Protein AF-A0A497B3F7-F1 (afdb_monomer)

Nearest PDB structures (foldseek):
  4zvy-assembly1_A-2  TM=3.541E-01  e=4.032E+00  Homo sapiens

Solvent-accessible surface area (backbone atoms only — not comparable to full-atom values): 11264 Å² total; per-residue (Å²): 133,85,83,75,72,64,45,29,40,78,39,72,23,64,94,65,53,73,69,60,44,34,67,53,33,23,76,44,38,21,34,36,30,44,37,27,52,41,49,47,97,72,38,91,65,48,48,76,45,64,63,44,65,62,79,72,38,71,48,52,56,23,44,77,66,74,73,46,82,74,55,78,65,51,73,81,21,59,62,51,57,52,42,50,45,30,49,69,21,59,24,47,73,46,43,40,56,28,73,68,53,40,41,64,71,46,42,48,42,17,55,75,71,54,62,34,46,28,37,42,33,37,41,40,49,77,50,44,64,69,50,44,52,49,36,42,76,28,58,28,34,38,39,42,33,19,24,47,37,57,51,47,91,47,68,71,52,40,54,36,33,48,73,56,55,58,96,54,60,35,38,63,32,71,72,45,48,54,50,53,50,50,51,32,53,52,13,31,76,61,33,73,91,82,68,94,73,82,86,71,82,77,72,78,82,132

Sequence (206 aa):
MRSGLLGGAINPVGRVDPDEFVAEASRGRLLVAPGFCQKPFGCPAGRFNHDCIALGSSLLYAEASGQGETLPPCRNCYIYEIGSLAIQAGASVYIMTSALDIGRHILLPSLEDRRFTHILACVCPYSAHPFTLALEICGLRGYVVTFARGACADYAAWARADEGIKPEQTSLAPEGDEWIRKLLEECQAHHDCGGKRIWRRKSPAA

pLDDT: mean 84.04, std 18.22, range [30.62, 98.06]

Radius of gyration: 16.44 Å; Cα contacts (8 Å, |Δi|>4): 345; chains: 1; bounding box: 38×38×53 Å

Foldseek 3Di:
DDPPLPAQDKDWQPDDDLVNQLLVCLVDQEEEEEELLLQDPVQVVDRQDFDHPCLPDCVLVCVVVVNDDDDPSLPPRPLNVLSSLCLLLLHAYTHDQAPVVCCVPPQVCLQPVVSHQEYDYEEASVCQVVVSVSCVVSNHTYIYTYWNPQHQPDDVQVVCSNVVNGPHRTDHDPVSSVVSSVSSVSSSVSNDPPDRDDDDDDDPDD

Secondary structure (DSSP, 8-state):
------TT-EEEESS--HHHHHHHHTTS-EEEE-BGGGS-TT-TT-SSSS--HHHHSTHHHHHHTT--PPPGGGTT-HHHHHHHHHHHTT-EE--B--HHHHIIIIIHHHHHT---SEEEEEE-GGGHHHHHHHHHHTT-EEEEEEPSBS---SHHHHHHHHTT---SPPB--HHHHHHHHHHHHHHHHT--SS-------PPPP-

Mean predicted aligned error: 7.42 Å

Structure (mmCIF, N/CA/C/O backbone):
data_AF-A0A497B3F7-F1
#
_entry.id   AF-A0A497B3F7-F1
#
loop_
_atom_site.group_PDB
_atom_site.id
_atom_site.type_symbol
_atom_site.label_atom_id
_atom_site.label_alt_id
_atom_site.label_comp_id
_atom_site.label_asym_id
_atom_site.label_entity_id
_atom_site.label_seq_id
_atom_site.pdbx_PDB_ins_code
_atom_site.Cartn_x
_atom_site.Cartn_y
_atom_site.Cartn_z
_atom_site.occupancy
_atom_site.B_iso_or_equiv
_atom_site.auth_seq_id
_atom_site.auth_comp_id
_atom_site.auth_asym_id
_atom_site.auth_atom_id
_atom_site.pdbx_PDB_model_num
ATOM 1 N N . MET A 1 1 ? -7.398 -2.568 -29.433 1.00 35.12 1 MET A N 1
ATOM 2 C CA . MET A 1 1 ? -8.044 -2.319 -28.125 1.00 35.12 1 MET A CA 1
ATOM 3 C C . MET A 1 1 ? -7.084 -1.499 -27.281 1.00 35.12 1 MET A C 1
ATOM 5 O O . MET A 1 1 ? -5.979 -1.962 -27.041 1.00 35.12 1 MET A O 1
ATOM 9 N N . ARG A 1 2 ? -7.436 -0.261 -26.915 1.00 30.64 2 ARG A N 1
ATOM 10 C CA . ARG A 1 2 ? -6.628 0.558 -26.000 1.00 30.64 2 ARG A CA 1
ATOM 11 C C . ARG A 1 2 ? -6.991 0.142 -24.572 1.00 30.64 2 ARG A C 1
ATOM 13 O O . ARG A 1 2 ? -8.038 0.556 -24.089 1.00 30.64 2 ARG A O 1
ATOM 20 N N . SER A 1 3 ? -6.179 -0.689 -23.917 1.00 37.22 3 SER A N 1
ATOM 21 C CA . SER A 1 3 ? -6.293 -0.877 -22.467 1.00 37.22 3 SER A CA 1
ATOM 22 C C . SER A 1 3 ? -5.739 0.378 -21.794 1.00 37.22 3 SER A C 1
ATOM 24 O O . SER A 1 3 ? -4.547 0.478 -21.507 1.00 37.22 3 SER A O 1
ATOM 26 N N . GLY A 1 4 ? -6.591 1.388 -21.623 1.00 38.81 4 GLY A N 1
ATOM 27 C CA . GLY A 1 4 ? -6.294 2.500 -20.732 1.00 38.81 4 GLY A CA 1
ATOM 28 C C . GLY A 1 4 ? -6.272 1.958 -19.310 1.00 38.81 4 GLY A C 1
ATOM 29 O O . GLY A 1 4 ? -7.318 1.865 -18.680 1.00 38.81 4 GLY A O 1
ATOM 30 N N . LEU A 1 5 ? -5.105 1.522 -18.833 1.00 50.16 5 LEU A N 1
ATOM 31 C CA . LEU A 1 5 ? -4.906 1.233 -17.416 1.00 50.16 5 LEU A CA 1
ATOM 32 C C . LEU A 1 5 ? -5.170 2.543 -16.667 1.00 50.16 5 LEU A C 1
ATOM 34 O O . LEU A 1 5 ? -4.453 3.524 -16.860 1.00 50.16 5 LEU A O 1
ATOM 38 N N . LEU A 1 6 ? -6.248 2.548 -15.882 1.00 56.34 6 LEU A N 1
ATOM 39 C CA . LEU A 1 6 ? -6.758 3.654 -15.071 1.00 56.34 6 LEU A CA 1
ATOM 40 C C . LEU A 1 6 ? -5.782 3.978 -13.928 1.00 56.34 6 LEU A C 1
ATOM 42 O O . LEU A 1 6 ? -6.075 3.736 -12.760 1.00 56.34 6 LEU A O 1
ATOM 46 N N . GLY A 1 7 ? -4.581 4.455 -14.255 1.00 66.19 7 GLY A N 1
ATOM 47 C CA . GLY A 1 7 ? -3.626 4.907 -13.250 1.00 66.19 7 GLY A CA 1
ATOM 48 C C . GLY A 1 7 ? -4.249 5.998 -12.379 1.00 66.19 7 GLY A C 1
ATOM 49 O O . GLY A 1 7 ? -4.883 6.911 -12.902 1.00 66.19 7 GLY A O 1
ATOM 50 N N . GLY A 1 8 ? -4.084 5.890 -11.061 1.00 78.88 8 GLY A N 1
ATOM 51 C CA . GLY A 1 8 ? -4.682 6.819 -10.098 1.00 78.88 8 GLY A CA 1
ATOM 52 C C . GLY A 1 8 ? -6.103 6.462 -9.652 1.00 78.88 8 GLY A C 1
ATOM 53 O O . GLY A 1 8 ? -6.676 7.198 -8.859 1.00 78.88 8 GLY A O 1
ATOM 54 N N . ALA A 1 9 ? -6.682 5.349 -10.114 1.00 89.75 9 ALA A N 1
ATOM 55 C CA . ALA A 1 9 ? -8.007 4.918 -9.668 1.00 89.75 9 ALA A CA 1
ATOM 56 C C . ALA A 1 9 ? -8.015 4.467 -8.199 1.00 89.75 9 ALA A C 1
ATOM 58 O O . ALA A 1 9 ? -7.093 3.771 -7.758 1.00 89.75 9 ALA A O 1
ATOM 59 N N . ILE A 1 10 ? -9.100 4.802 -7.499 1.00 93.75 10 ILE A N 1
ATOM 60 C CA . ILE A 1 10 ? -9.466 4.306 -6.168 1.00 93.75 10 ILE A CA 1
ATOM 61 C C . ILE A 1 10 ? -10.467 3.165 -6.369 1.00 93.75 10 ILE A C 1
ATOM 63 O O . ILE A 1 10 ? -11.526 3.368 -6.959 1.00 93.75 10 ILE A O 1
ATOM 67 N N . ASN A 1 11 ? -10.128 1.964 -5.905 1.00 93.81 11 ASN A N 1
ATOM 68 C CA . ASN A 1 11 ? -10.922 0.757 -6.120 1.00 93.81 11 ASN A CA 1
ATOM 69 C C . ASN A 1 11 ? -11.380 0.207 -4.764 1.00 93.81 11 ASN A C 1
ATOM 71 O O . ASN A 1 11 ? -10.517 -0.127 -3.946 1.00 93.81 11 ASN A O 1
ATOM 75 N N . PRO A 1 12 ? -12.691 0.114 -4.494 1.00 94.75 12 PRO A N 1
ATOM 76 C CA . PRO A 1 12 ? -13.178 -0.535 -3.285 1.00 94.75 12 PRO A CA 1
ATOM 77 C C . PRO A 1 12 ? -12.913 -2.046 -3.339 1.00 94.75 12 PRO A C 1
ATOM 79 O O . PRO A 1 12 ? -12.971 -2.666 -4.401 1.00 94.75 12 PRO A O 1
ATOM 82 N N . VAL A 1 13 ? -12.633 -2.628 -2.177 1.00 93.62 13 VAL A N 1
ATOM 83 C CA . VAL A 1 13 ? -12.483 -4.067 -1.945 1.00 93.62 13 VAL A CA 1
ATOM 84 C C . VAL A 1 13 ? -13.678 -4.516 -1.116 1.00 93.62 13 VAL A C 1
ATOM 86 O O . VAL A 1 13 ? -13.817 -4.120 0.048 1.00 93.62 13 VAL A O 1
ATOM 89 N N . GLY A 1 14 ? -14.549 -5.329 -1.713 1.00 88.94 14 GLY A N 1
ATOM 90 C CA . GLY A 1 14 ? -15.858 -5.630 -1.147 1.00 88.94 14 GLY A CA 1
ATOM 91 C C . GLY A 1 14 ? -16.812 -4.426 -1.142 1.00 88.94 14 GLY A C 1
ATOM 92 O O . GLY A 1 14 ? -16.556 -3.375 -1.730 1.00 88.94 14 GLY A O 1
ATOM 93 N N . ARG A 1 15 ? -17.961 -4.587 -0.476 1.00 84.44 15 ARG A N 1
ATOM 94 C CA . ARG A 1 15 ? -18.901 -3.480 -0.240 1.00 84.44 15 ARG A CA 1
ATOM 95 C C . ARG A 1 15 ? -18.396 -2.666 0.940 1.00 84.44 15 ARG A C 1
ATOM 97 O O . ARG A 1 15 ? -18.403 -3.172 2.058 1.00 84.44 15 ARG A O 1
ATOM 104 N N . VAL A 1 16 ? -17.939 -1.453 0.663 1.00 88.12 16 VAL A N 1
ATOM 105 C CA . VAL A 1 16 ? -17.376 -0.555 1.664 1.00 88.12 16 VAL A CA 1
ATOM 106 C C . VAL A 1 16 ? -17.797 0.879 1.357 1.00 88.12 16 VAL A C 1
ATOM 108 O O . VAL A 1 16 ? -17.618 1.357 0.237 1.00 88.12 16 VAL A O 1
ATOM 111 N N . ASP A 1 17 ? -18.397 1.527 2.349 1.00 93.75 17 ASP A N 1
ATOM 112 C CA . ASP A 1 17 ? -18.644 2.966 2.375 1.00 93.75 17 ASP A CA 1
ATOM 113 C C . ASP A 1 17 ? -17.502 3.666 3.143 1.00 93.75 17 ASP A C 1
ATOM 115 O O . ASP A 1 17 ? -16.935 3.054 4.053 1.00 93.75 17 ASP A O 1
ATOM 119 N N . PRO A 1 18 ? -17.090 4.898 2.790 1.00 92.94 18 PRO A N 1
ATOM 120 C CA . PRO A 1 18 ? -16.013 5.595 3.494 1.00 92.94 18 PRO A CA 1
ATOM 121 C C . PRO A 1 18 ? -16.265 5.788 4.994 1.00 92.94 18 PRO A C 1
ATOM 123 O O . PRO A 1 18 ? -15.352 5.550 5.785 1.00 92.94 18 PRO A O 1
ATOM 126 N N . ASP A 1 19 ? -17.485 6.141 5.399 1.00 91.56 19 ASP A N 1
ATOM 127 C CA . ASP A 1 19 ? -17.801 6.409 6.804 1.00 91.56 19 ASP A CA 1
ATOM 128 C C . ASP A 1 19 ? -17.849 5.095 7.601 1.00 91.56 19 ASP A C 1
ATOM 130 O O . ASP A 1 19 ? -17.317 5.004 8.712 1.00 91.56 19 ASP A O 1
ATOM 134 N N . GLU A 1 20 ? -18.426 4.041 7.007 1.00 92.12 20 GLU A N 1
ATOM 135 C CA . GLU A 1 20 ? -18.401 2.684 7.573 1.00 92.12 20 GLU A CA 1
ATOM 136 C C . GLU A 1 20 ? -16.958 2.184 7.721 1.00 92.12 20 GLU A C 1
ATOM 138 O O . GLU A 1 20 ? -16.579 1.674 8.777 1.00 92.12 20 GLU A O 1
ATOM 143 N N . PHE A 1 21 ? -16.130 2.391 6.693 1.00 94.06 21 PHE A N 1
ATOM 144 C CA . PHE A 1 21 ? -14.720 2.025 6.719 1.00 94.06 21 PHE A CA 1
ATOM 145 C C . PHE A 1 21 ? -13.991 2.688 7.883 1.00 94.06 21 PHE A C 1
ATOM 147 O O . PHE A 1 21 ? -13.325 1.986 8.639 1.00 94.06 21 PHE A O 1
ATOM 154 N N . VAL A 1 22 ? -14.115 4.008 8.047 1.00 93.31 22 VAL A N 1
ATOM 155 C CA . VAL A 1 22 ? -13.466 4.739 9.145 1.00 93.31 22 VAL A CA 1
ATOM 156 C C . VAL A 1 22 ? -13.938 4.196 10.493 1.00 93.31 22 VAL A C 1
ATOM 158 O O . VAL A 1 22 ? -13.117 3.836 11.338 1.00 93.31 22 VAL A O 1
ATOM 161 N N . ALA A 1 23 ? -15.252 4.053 10.682 1.00 90.38 23 ALA A N 1
ATOM 162 C CA . ALA A 1 23 ? -15.826 3.584 11.939 1.00 90.38 23 ALA A CA 1
ATOM 163 C C . ALA A 1 23 ? -15.351 2.173 12.335 1.00 90.38 23 ALA A C 1
ATOM 165 O O . ALA A 1 23 ? -15.163 1.895 13.525 1.00 90.38 23 ALA A O 1
ATOM 166 N N . GLU A 1 24 ? -15.170 1.271 11.367 1.00 91.12 24 GLU A N 1
ATOM 167 C CA . GLU A 1 24 ? -14.689 -0.090 11.610 1.00 91.12 24 GLU A CA 1
ATOM 168 C C . GLU A 1 24 ? -13.160 -0.165 11.723 1.00 91.12 24 GLU A C 1
ATOM 170 O O . GLU A 1 24 ? -12.643 -0.820 12.633 1.00 91.12 24 GLU A O 1
ATOM 175 N N . ALA A 1 25 ? -12.426 0.523 10.847 1.00 90.00 25 ALA A N 1
ATOM 176 C CA . ALA A 1 25 ? -10.967 0.502 10.799 1.00 90.00 25 ALA A CA 1
ATOM 177 C C . ALA A 1 25 ? -10.328 1.151 12.039 1.00 90.00 25 ALA A C 1
ATOM 179 O O . ALA A 1 25 ? -9.322 0.638 12.541 1.00 90.00 25 ALA A O 1
ATOM 180 N N . SER A 1 26 ? -10.943 2.200 12.599 1.00 88.19 26 SER A N 1
ATOM 181 C CA . SER A 1 26 ? -10.507 2.838 13.853 1.00 88.19 26 SER A CA 1
ATOM 182 C C . SER A 1 26 ? -10.583 1.924 15.075 1.00 88.19 26 SER A C 1
ATOM 184 O O . SER A 1 26 ? -9.901 2.171 16.068 1.00 88.19 26 SER A O 1
ATOM 186 N N . ARG A 1 27 ? -11.363 0.834 15.020 1.00 85.81 27 ARG A N 1
ATOM 187 C CA . ARG A 1 27 ? -11.432 -0.175 16.098 1.00 85.81 27 ARG A CA 1
ATOM 188 C C . ARG A 1 27 ? -10.237 -1.138 16.081 1.00 85.81 27 ARG A C 1
ATOM 190 O O . ARG A 1 27 ? -10.137 -2.023 16.935 1.00 85.81 27 ARG A O 1
ATOM 197 N N . GLY A 1 28 ? -9.325 -0.968 15.124 1.00 81.06 28 GLY A N 1
ATOM 198 C CA . GLY A 1 28 ? -8.093 -1.730 14.971 1.00 81.06 28 GLY A CA 1
ATOM 199 C C . GLY A 1 28 ? -8.147 -2.752 13.834 1.00 81.06 28 GLY A C 1
ATOM 200 O O . GLY A 1 28 ? -9.182 -3.004 13.227 1.00 81.06 28 GLY A O 1
ATOM 201 N N . ARG A 1 29 ? -6.991 -3.379 13.564 1.00 89.94 29 ARG A N 1
ATOM 202 C CA . ARG A 1 29 ? -6.759 -4.333 12.451 1.00 89.94 29 ARG A CA 1
ATOM 203 C C . ARG A 1 29 ? -6.795 -3.719 11.044 1.00 89.94 29 ARG A C 1
ATOM 205 O O . ARG A 1 29 ? -6.926 -4.455 10.063 1.00 89.94 29 ARG A O 1
ATOM 212 N N . LEU A 1 30 ? -6.623 -2.401 10.948 1.00 96.06 30 LEU A N 1
ATOM 213 C CA . LEU A 1 30 ? -6.291 -1.724 9.699 1.00 96.06 30 LEU A CA 1
ATOM 214 C C . LEU A 1 30 ? -4.841 -2.022 9.300 1.00 96.06 30 LEU A C 1
ATOM 216 O O . LEU A 1 30 ? -3.917 -1.884 10.108 1.00 96.06 30 LEU A O 1
ATOM 220 N N . LEU A 1 31 ? -4.653 -2.408 8.043 1.00 97.19 31 LEU A N 1
ATOM 221 C CA . LEU A 1 31 ? -3.363 -2.499 7.379 1.00 97.19 31 LEU A CA 1
ATOM 222 C C . LEU A 1 31 ? -3.221 -1.379 6.345 1.00 97.19 31 LEU A C 1
ATOM 224 O O . LEU A 1 31 ? -4.055 -1.239 5.456 1.00 97.19 31 LEU A O 1
ATOM 228 N N . VAL A 1 32 ? -2.119 -0.641 6.402 1.00 97.44 32 VAL A N 1
ATOM 229 C CA . VAL A 1 32 ? -1.708 0.285 5.346 1.00 97.44 32 VAL A CA 1
ATOM 230 C C . VAL A 1 32 ? -0.524 -0.317 4.605 1.00 97.44 32 VAL A C 1
ATOM 232 O O . VAL A 1 32 ? 0.533 -0.580 5.184 1.00 97.44 32 VAL A O 1
ATOM 235 N N . ALA A 1 33 ? -0.719 -0.572 3.318 1.00 96.62 33 ALA A N 1
ATOM 236 C CA . ALA A 1 33 ? 0.188 -1.343 2.490 1.00 96.62 33 ALA A CA 1
ATOM 237 C C . ALA A 1 33 ? 0.658 -0.534 1.269 1.00 96.62 33 ALA A C 1
ATOM 239 O O . ALA A 1 33 ? 0.103 -0.677 0.175 1.00 96.62 33 ALA A O 1
ATOM 240 N N . PRO A 1 34 ? 1.657 0.355 1.417 1.00 94.62 34 PRO A N 1
ATOM 241 C CA . PRO A 1 34 ? 2.260 1.027 0.275 1.00 94.62 34 PRO A CA 1
ATOM 242 C C . PRO A 1 34 ? 3.154 0.061 -0.521 1.00 94.62 34 PRO A C 1
ATOM 244 O O . PRO A 1 34 ? 3.803 -0.825 0.042 1.00 94.62 34 PRO A O 1
ATOM 247 N N . GLY A 1 35 ? 3.220 0.231 -1.840 1.00 91.06 35 GLY A N 1
ATOM 248 C CA . GLY A 1 35 ? 4.081 -0.589 -2.695 1.00 91.06 35 GLY A CA 1
ATOM 249 C C . GLY A 1 35 ? 5.545 -0.139 -2.655 1.00 91.06 35 GLY A C 1
ATOM 250 O O . GLY A 1 35 ? 5.840 1.056 -2.691 1.00 91.06 35 GLY A O 1
ATOM 251 N N . PHE A 1 36 ? 6.488 -1.085 -2.649 1.00 83.38 36 PHE A N 1
ATOM 252 C CA . PHE A 1 36 ? 7.930 -0.810 -2.555 1.00 83.38 36 PHE A CA 1
ATOM 253 C C . PHE A 1 36 ? 8.464 0.076 -3.688 1.00 83.38 36 PHE A C 1
ATOM 255 O O . PHE A 1 36 ? 9.439 0.801 -3.490 1.00 83.38 36 PHE A O 1
ATOM 262 N N . CYS A 1 37 ? 7.822 0.058 -4.863 1.00 86.62 37 CYS A N 1
ATOM 263 C CA . CYS A 1 37 ? 8.185 0.893 -6.010 1.00 86.62 37 CYS A CA 1
ATOM 264 C C . CYS A 1 37 ? 8.144 2.402 -5.695 1.00 86.62 37 CYS A C 1
ATOM 266 O O . CYS A 1 37 ? 8.731 3.196 -6.434 1.00 86.62 37 CYS A O 1
ATOM 268 N N . GLN A 1 38 ? 7.491 2.797 -4.594 1.00 82.06 38 GLN A N 1
ATOM 269 C CA . GLN A 1 38 ? 7.448 4.168 -4.083 1.00 82.06 38 GLN A CA 1
ATOM 270 C C . GLN A 1 38 ? 8.706 4.562 -3.288 1.00 82.06 38 GLN A C 1
ATOM 272 O O . GLN A 1 38 ? 8.907 5.750 -3.039 1.00 82.06 38 GLN A O 1
ATOM 277 N N . LYS A 1 39 ? 9.568 3.610 -2.891 1.00 89.12 39 LYS A N 1
ATOM 278 C CA . LYS A 1 39 ? 10.827 3.925 -2.200 1.00 89.12 39 LYS A CA 1
ATOM 279 C C . LYS A 1 39 ? 11.762 4.732 -3.113 1.00 89.12 39 LYS A C 1
ATOM 281 O O . LYS A 1 39 ? 11.953 4.339 -4.273 1.00 89.12 39 LYS A O 1
ATOM 286 N N . PRO A 1 40 ? 12.421 5.781 -2.583 1.00 88.56 40 PRO A N 1
ATOM 287 C CA . PRO A 1 40 ? 13.376 6.581 -3.342 1.00 88.56 40 PRO A CA 1
ATOM 288 C C . PRO A 1 40 ? 14.616 5.762 -3.724 1.00 88.56 40 PRO A C 1
ATOM 290 O O . PRO A 1 40 ? 14.999 4.827 -3.015 1.00 88.56 40 PRO A O 1
ATOM 293 N N . PHE A 1 41 ? 15.293 6.142 -4.815 1.00 87.25 41 PHE A N 1
ATOM 294 C CA . PHE A 1 41 ? 16.497 5.448 -5.299 1.00 87.25 41 PHE A CA 1
ATOM 295 C C . PHE A 1 41 ? 17.646 5.383 -4.282 1.00 87.25 41 PHE A C 1
ATOM 297 O O . PHE A 1 41 ? 18.389 4.408 -4.271 1.00 87.25 41 PHE A O 1
ATOM 304 N N . GLY A 1 42 ? 17.747 6.366 -3.386 1.00 86.44 42 GLY A N 1
ATOM 305 C CA . GLY A 1 42 ? 18.735 6.417 -2.304 1.00 86.44 42 GLY A CA 1
ATOM 306 C C . GLY A 1 42 ? 18.207 5.967 -0.939 1.00 86.44 42 GLY A C 1
ATOM 307 O O . GLY A 1 42 ? 18.687 6.465 0.077 1.00 86.44 42 GLY A O 1
ATOM 308 N N . CYS A 1 43 ? 17.178 5.110 -0.881 1.00 88.50 43 CYS A N 1
ATOM 309 C CA . CYS A 1 43 ? 16.644 4.639 0.398 1.00 88.50 43 CYS A CA 1
ATOM 310 C C . CYS A 1 43 ? 17.754 3.956 1.225 1.00 88.50 43 CYS A C 1
ATOM 312 O O . CYS A 1 43 ? 18.337 2.983 0.743 1.00 88.50 43 CYS A O 1
ATOM 314 N N . PRO A 1 44 ? 18.024 4.393 2.471 1.00 86.56 44 PRO A N 1
ATOM 315 C CA . PRO A 1 44 ? 19.110 3.839 3.284 1.00 86.56 44 PRO A CA 1
ATOM 316 C C . PRO A 1 44 ? 18.867 2.383 3.702 1.00 86.56 44 PRO A C 1
ATOM 318 O O . PRO A 1 44 ? 19.811 1.667 4.008 1.00 86.56 44 PRO A O 1
ATOM 321 N N . ALA A 1 45 ? 17.610 1.929 3.685 1.00 86.56 45 ALA A N 1
ATOM 322 C CA . ALA A 1 45 ? 17.258 0.527 3.894 1.00 86.56 45 ALA A CA 1
ATOM 323 C C . ALA A 1 45 ? 17.399 -0.324 2.617 1.00 86.56 45 ALA A C 1
ATOM 325 O O . ALA A 1 45 ? 17.219 -1.533 2.673 1.00 86.56 45 ALA A O 1
ATOM 326 N N . GLY A 1 46 ? 17.668 0.278 1.455 1.00 87.12 46 GLY A N 1
ATOM 327 C CA . GLY A 1 46 ? 17.499 -0.360 0.148 1.00 87.12 46 GLY A CA 1
ATOM 328 C C . GLY A 1 46 ? 16.038 -0.376 -0.332 1.00 87.12 46 GLY A C 1
ATOM 329 O O . GLY A 1 46 ? 15.097 -0.117 0.426 1.00 87.12 46 GLY A O 1
ATOM 330 N N . ARG A 1 47 ? 15.833 -0.644 -1.632 1.00 82.62 47 ARG A N 1
ATOM 331 C CA . ARG A 1 47 ? 14.502 -0.569 -2.273 1.00 82.62 47 ARG A CA 1
ATOM 332 C C . ARG A 1 47 ? 13.706 -1.870 -2.220 1.00 82.62 47 ARG A C 1
ATOM 334 O O . ARG A 1 47 ? 12.512 -1.826 -1.951 1.00 82.62 47 ARG A O 1
ATOM 341 N N . PHE A 1 48 ? 14.333 -3.014 -2.474 1.00 87.94 48 PHE A N 1
ATOM 342 C CA . PHE A 1 48 ? 13.612 -4.283 -2.574 1.00 87.94 48 PHE A CA 1
ATOM 343 C C . PHE A 1 48 ? 13.601 -5.041 -1.241 1.00 87.94 48 PHE A C 1
ATOM 345 O O . PHE A 1 48 ? 14.267 -6.055 -1.072 1.00 87.94 48 PHE A O 1
ATOM 352 N N . ASN A 1 49 ? 12.900 -4.478 -0.257 1.00 87.19 49 ASN A N 1
ATOM 353 C CA . ASN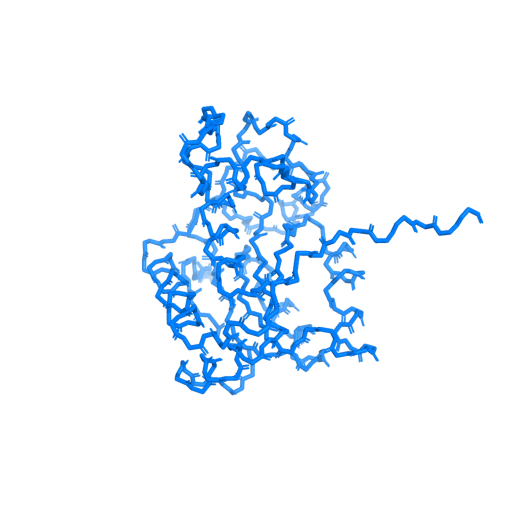 A 1 49 ? 12.640 -5.097 1.044 1.00 87.19 49 ASN A CA 1
ATOM 354 C C . ASN A 1 49 ? 11.504 -4.365 1.774 1.00 87.19 49 ASN A C 1
ATOM 356 O O . ASN A 1 49 ? 11.119 -3.249 1.407 1.00 87.19 49 ASN A O 1
ATOM 360 N N . HIS A 1 50 ? 11.019 -4.985 2.847 1.00 87.25 50 HIS A N 1
ATOM 361 C CA . HIS A 1 50 ? 9.972 -4.446 3.716 1.00 87.25 50 HIS A CA 1
ATOM 362 C C . HIS A 1 50 ? 10.483 -3.440 4.752 1.00 87.25 50 HIS A C 1
ATOM 364 O O . HIS A 1 50 ? 9.687 -2.879 5.503 1.00 87.25 50 HIS A O 1
ATOM 370 N N . ASP A 1 51 ? 11.796 -3.226 4.828 1.00 87.06 51 ASP A N 1
ATOM 371 C CA . ASP A 1 51 ? 12.403 -2.470 5.913 1.00 87.06 51 ASP A CA 1
ATOM 372 C C . ASP A 1 51 ? 12.295 -0.967 5.661 1.00 87.06 51 ASP A C 1
ATOM 374 O O . ASP A 1 51 ? 12.474 -0.465 4.548 1.00 87.06 51 ASP A O 1
ATOM 378 N N . CYS A 1 52 ? 12.028 -0.217 6.723 1.00 87.62 52 CYS A N 1
ATOM 379 C CA . CYS A 1 52 ? 12.107 1.233 6.710 1.00 87.62 52 CYS A CA 1
ATOM 380 C C . CYS A 1 52 ? 12.761 1.699 8.003 1.00 87.62 52 CYS A C 1
ATOM 382 O O . CYS A 1 52 ? 12.179 1.578 9.076 1.00 87.62 52 CYS A O 1
ATOM 384 N N . ILE A 1 53 ? 13.971 2.249 7.900 1.00 83.31 53 ILE A N 1
ATOM 385 C CA . ILE A 1 53 ? 14.724 2.730 9.067 1.00 83.31 53 ILE A CA 1
ATOM 386 C C . ILE A 1 53 ? 13.973 3.870 9.769 1.00 83.31 53 ILE A C 1
ATOM 388 O O . ILE A 1 53 ? 13.951 3.918 10.997 1.00 83.31 53 ILE A O 1
ATOM 392 N N . ALA A 1 54 ? 13.312 4.748 9.009 1.00 80.19 54 ALA A N 1
ATOM 393 C CA . ALA A 1 54 ? 12.552 5.863 9.570 1.00 80.19 54 ALA A CA 1
ATOM 394 C C . ALA A 1 54 ? 11.309 5.390 10.349 1.00 80.19 54 ALA A C 1
ATOM 396 O O . ALA A 1 54 ? 11.036 5.906 11.426 1.00 80.19 54 ALA A O 1
ATOM 397 N N . LEU A 1 55 ? 10.614 4.351 9.862 1.00 79.00 55 LEU A N 1
ATOM 398 C CA . LEU A 1 55 ? 9.441 3.790 10.547 1.00 79.00 55 LEU A CA 1
ATOM 399 C C . LEU A 1 55 ? 9.795 2.754 11.634 1.00 79.00 55 LEU A C 1
ATOM 401 O O . LEU A 1 55 ? 9.007 2.494 12.538 1.00 79.00 55 LEU A O 1
ATOM 405 N N . GLY A 1 56 ? 10.962 2.115 11.539 1.00 66.69 56 GLY A N 1
ATOM 406 C CA . GLY A 1 56 ? 11.371 1.015 12.419 1.00 66.69 56 GLY A CA 1
ATOM 407 C C . GLY A 1 56 ? 12.171 1.434 13.654 1.00 66.69 56 GLY A C 1
ATOM 408 O O . GLY A 1 56 ? 12.421 0.604 14.528 1.00 66.69 56 GLY A O 1
ATOM 409 N N . SER A 1 57 ? 12.605 2.690 13.738 1.00 55.34 57 SER A N 1
ATOM 410 C CA . SER A 1 57 ? 13.513 3.161 14.787 1.00 55.34 57 SER A CA 1
ATOM 411 C C . SER A 1 57 ? 12.825 4.063 15.813 1.00 55.34 57 SER A C 1
ATOM 413 O O . SER A 1 57 ? 11.720 4.568 15.621 1.00 55.34 57 SER A O 1
ATOM 415 N N . SER A 1 58 ? 13.537 4.318 16.910 1.00 49.34 58 SER A N 1
ATOM 416 C CA . SER A 1 58 ? 13.268 5.410 17.848 1.00 49.34 58 SER A CA 1
ATOM 417 C C . SER A 1 58 ? 13.204 6.795 17.185 1.00 49.34 58 SER A C 1
ATOM 419 O O . SER A 1 58 ? 12.821 7.735 17.868 1.00 49.34 58 SER A O 1
ATOM 421 N N . LEU A 1 59 ? 13.528 6.943 15.889 1.00 51.06 59 LEU A N 1
ATOM 422 C CA . LEU A 1 59 ? 13.414 8.201 15.142 1.00 51.06 59 LEU A CA 1
ATOM 423 C C . LEU A 1 59 ? 11.966 8.646 14.938 1.00 51.06 59 LEU A C 1
ATOM 425 O O . LEU A 1 59 ? 11.714 9.835 15.025 1.00 51.06 59 LEU A O 1
ATOM 429 N N . LEU A 1 60 ? 11.003 7.733 14.776 1.00 53.91 60 LEU A N 1
ATOM 430 C CA . LEU A 1 60 ? 9.577 8.100 14.751 1.00 53.91 60 LEU A CA 1
ATOM 431 C C . LEU A 1 60 ? 9.143 8.755 16.073 1.00 53.91 60 LEU A C 1
ATOM 433 O O . LEU A 1 60 ? 8.362 9.700 16.087 1.00 53.91 60 LEU A O 1
ATOM 437 N N . TYR A 1 61 ? 9.689 8.266 17.191 1.00 48.81 61 TYR A N 1
ATOM 438 C CA . TYR A 1 61 ? 9.475 8.853 18.513 1.00 48.81 61 TYR A CA 1
ATOM 439 C C . TYR A 1 61 ? 10.285 10.133 18.719 1.00 48.81 61 TYR A C 1
ATOM 441 O O . TYR A 1 61 ? 9.763 11.062 19.321 1.00 48.81 61 TYR A O 1
ATOM 449 N N . ALA A 1 62 ? 11.525 10.188 18.222 1.00 49.66 62 ALA A N 1
ATOM 450 C CA . ALA A 1 62 ? 12.392 11.355 18.324 1.00 49.66 62 ALA A CA 1
ATOM 451 C C . ALA A 1 62 ? 11.879 12.520 17.466 1.00 49.66 62 ALA A C 1
ATOM 453 O O . ALA A 1 62 ? 11.923 13.655 17.909 1.00 49.66 62 ALA A O 1
ATOM 454 N N . GLU A 1 63 ? 11.342 12.273 16.273 1.00 52.62 63 GLU A N 1
ATOM 455 C CA . GLU A 1 63 ? 10.696 13.304 15.454 1.00 52.62 63 GLU A CA 1
ATOM 456 C C . GLU A 1 63 ? 9.373 13.755 16.075 1.00 52.62 63 GLU A C 1
ATOM 458 O O . GLU A 1 63 ? 9.146 14.955 16.212 1.00 52.62 63 GLU A O 1
ATOM 463 N N . ALA A 1 64 ? 8.548 12.820 16.561 1.00 54.06 64 ALA A N 1
ATOM 464 C CA . ALA A 1 64 ? 7.333 13.163 17.302 1.00 54.06 64 ALA A CA 1
ATOM 465 C C . ALA A 1 64 ? 7.615 13.935 18.610 1.00 54.06 64 ALA A C 1
ATOM 467 O O . ALA A 1 64 ? 6.734 14.639 19.099 1.00 54.06 64 ALA A O 1
ATOM 468 N N . SER A 1 65 ? 8.825 13.825 19.176 1.00 49.50 65 SER A N 1
ATOM 469 C CA . SER A 1 65 ? 9.281 14.585 20.348 1.00 49.50 65 SER A CA 1
ATOM 470 C C . SER A 1 65 ? 10.182 15.786 20.016 1.00 49.50 65 SER A C 1
ATOM 472 O O . SER A 1 65 ? 10.668 16.440 20.940 1.00 49.50 65 SER A O 1
ATOM 474 N N . GLY A 1 66 ? 10.412 16.096 18.732 1.00 54.25 66 GLY A N 1
ATOM 475 C CA . GLY A 1 66 ? 11.231 17.230 18.281 1.00 54.25 66 GLY A CA 1
ATOM 476 C C . GLY A 1 66 ? 12.751 17.084 18.479 1.00 54.25 66 GLY A C 1
ATOM 477 O O . GLY A 1 66 ? 13.466 18.081 18.472 1.00 54.25 66 GLY A O 1
ATOM 478 N N . GLN A 1 67 ? 13.256 15.866 18.683 1.00 46.12 67 GLN A N 1
ATOM 479 C CA . GLN A 1 67 ? 14.654 15.536 18.998 1.00 46.12 67 GLN A CA 1
ATOM 480 C C . GLN A 1 67 ? 15.402 14.735 17.910 1.00 46.12 67 GLN A C 1
ATOM 482 O O . GLN A 1 67 ? 16.522 14.286 18.153 1.00 46.12 67 GLN A O 1
ATOM 487 N N . GLY A 1 68 ? 14.827 14.533 16.721 1.00 57.75 68 GLY A N 1
ATOM 488 C CA . GLY A 1 68 ? 15.477 13.817 15.615 1.00 57.75 68 GLY A CA 1
ATOM 489 C C . GLY A 1 68 ? 15.343 14.548 14.282 1.00 57.75 68 GLY A C 1
ATOM 490 O O . GLY A 1 68 ? 14.312 15.157 14.018 1.00 57.75 68 GLY A O 1
ATOM 491 N N . GLU A 1 69 ? 16.373 14.47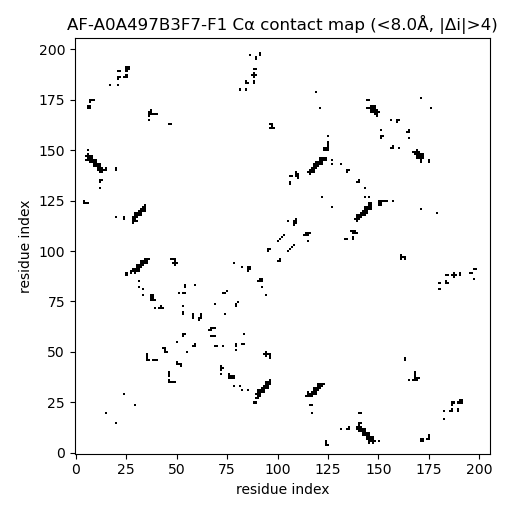6 13.434 1.00 63.81 69 GLU A N 1
ATOM 492 C CA . GLU A 1 69 ? 16.260 14.882 12.030 1.00 63.81 69 GLU A CA 1
ATOM 493 C C . GLU A 1 69 ? 15.960 13.675 11.138 1.00 63.81 69 GLU A C 1
ATOM 495 O O . GLU A 1 69 ? 16.698 12.684 11.132 1.00 63.81 69 GLU A O 1
ATOM 500 N N . THR A 1 70 ? 14.933 13.804 10.300 1.00 66.94 70 THR A N 1
ATOM 501 C CA . THR A 1 70 ? 14.675 12.861 9.213 1.00 66.94 70 THR A CA 1
ATOM 502 C C . THR A 1 70 ? 15.840 12.874 8.229 1.00 66.94 70 THR A C 1
ATOM 504 O O . THR A 1 70 ? 16.229 13.937 7.722 1.00 66.94 70 THR A O 1
ATOM 507 N N . LEU A 1 71 ? 16.360 11.689 7.893 1.00 70.31 71 LEU A N 1
ATOM 508 C CA . LEU A 1 71 ? 17.385 11.538 6.855 1.00 70.31 71 LEU A CA 1
ATOM 509 C C . LEU A 1 71 ? 16.902 12.167 5.533 1.00 70.31 71 LEU A C 1
ATOM 511 O O . LEU A 1 71 ? 15.739 11.968 5.172 1.00 70.31 71 LEU A O 1
ATOM 515 N N . PRO A 1 72 ? 17.762 12.865 4.765 1.00 76.19 72 PRO A N 1
ATOM 516 C CA . PRO A 1 72 ? 17.325 13.604 3.578 1.00 76.19 72 PRO A CA 1
ATOM 517 C C . PRO A 1 72 ? 16.500 12.789 2.561 1.00 76.19 72 PRO A C 1
ATOM 519 O O . PRO A 1 72 ? 15.464 13.295 2.133 1.00 76.19 72 PRO A O 1
ATOM 522 N N . PRO A 1 73 ? 16.841 11.522 2.220 1.00 79.56 73 PRO A N 1
ATOM 523 C CA . PRO A 1 73 ? 16.022 10.715 1.307 1.00 79.56 73 PRO A CA 1
ATOM 524 C C . PRO A 1 73 ? 14.625 10.378 1.849 1.00 79.56 73 PRO A C 1
ATOM 526 O O . PRO A 1 73 ? 13.737 10.034 1.075 1.00 79.56 73 PRO A O 1
ATOM 529 N N . CYS A 1 74 ? 14.431 10.443 3.168 1.00 82.06 74 CYS A N 1
ATOM 530 C CA . CYS A 1 74 ? 13.177 10.108 3.836 1.00 82.06 74 CYS A CA 1
ATOM 531 C C . CYS A 1 74 ? 12.235 11.314 3.994 1.00 82.06 74 CYS A C 1
ATOM 533 O O . CYS A 1 74 ? 11.038 11.091 4.140 1.00 82.06 74 CYS A O 1
ATOM 535 N N . ARG A 1 75 ? 12.735 12.561 3.910 1.00 78.88 75 ARG A N 1
ATOM 536 C CA . ARG A 1 75 ? 11.938 13.794 4.110 1.00 78.88 75 ARG A CA 1
ATOM 537 C C . ARG A 1 75 ? 10.756 13.938 3.145 1.00 78.88 75 ARG A C 1
ATOM 539 O O . ARG A 1 75 ? 9.751 14.503 3.534 1.00 78.88 75 ARG A O 1
ATOM 546 N N . ASN A 1 76 ? 10.889 13.397 1.932 1.00 80.19 76 ASN A N 1
ATOM 547 C CA . ASN A 1 76 ? 9.851 13.401 0.890 1.00 80.19 76 ASN A CA 1
ATOM 548 C C . ASN A 1 76 ? 9.526 11.968 0.425 1.00 80.19 76 ASN A C 1
ATOM 550 O O . ASN A 1 76 ? 9.261 11.709 -0.752 1.00 80.19 76 ASN A O 1
ATOM 554 N N . CYS A 1 77 ? 9.703 10.987 1.313 1.00 88.81 77 CYS A N 1
ATOM 555 C CA . CYS A 1 77 ? 9.432 9.592 1.004 1.00 88.81 77 CYS A CA 1
ATOM 556 C C . CYS A 1 77 ? 7.968 9.291 1.314 1.00 88.81 77 CYS A C 1
ATOM 558 O O . CYS A 1 77 ? 7.588 9.211 2.478 1.00 88.81 77 CYS A O 1
ATOM 560 N N . TYR A 1 78 ? 7.176 9.016 0.279 1.00 91.31 78 TYR A N 1
ATOM 561 C CA . TYR A 1 78 ? 5.756 8.681 0.421 1.00 91.31 78 TYR A CA 1
ATOM 562 C C . TYR A 1 78 ? 5.488 7.582 1.462 1.00 91.31 78 TYR A C 1
ATOM 564 O O . TYR A 1 78 ? 4.579 7.684 2.279 1.00 91.31 78 TYR A O 1
ATOM 572 N N . ILE A 1 79 ? 6.311 6.527 1.461 1.00 91.56 79 ILE A N 1
ATOM 573 C CA . ILE A 1 79 ? 6.195 5.425 2.425 1.00 91.56 79 ILE A CA 1
ATOM 574 C C . ILE A 1 79 ? 6.393 5.915 3.859 1.00 91.56 79 ILE A C 1
ATOM 576 O O . ILE A 1 79 ? 5.722 5.419 4.759 1.00 91.56 79 ILE A O 1
ATOM 580 N N . TYR A 1 80 ? 7.318 6.851 4.081 1.00 90.00 80 TYR A N 1
ATOM 581 C CA . TYR A 1 80 ? 7.523 7.431 5.401 1.00 90.00 80 TYR A CA 1
ATOM 582 C C . TYR A 1 80 ? 6.310 8.262 5.818 1.00 90.00 80 TYR A C 1
ATOM 584 O O . TYR A 1 80 ? 5.764 8.035 6.890 1.00 90.00 80 TYR A O 1
ATOM 592 N N . GLU A 1 81 ? 5.848 9.158 4.951 1.00 90.69 81 GLU A N 1
ATOM 593 C CA . GLU A 1 81 ? 4.726 10.054 5.241 1.00 90.69 81 GLU A CA 1
ATOM 594 C C . GLU A 1 81 ? 3.435 9.285 5.551 1.00 90.69 81 GLU A C 1
ATOM 596 O O . GLU A 1 81 ? 2.849 9.452 6.621 1.00 90.69 81 GLU A O 1
ATOM 601 N N . ILE A 1 82 ? 3.025 8.382 4.657 1.00 93.31 82 ILE A N 1
ATOM 602 C CA . ILE A 1 82 ? 1.822 7.568 4.859 1.00 93.31 82 ILE A CA 1
ATOM 603 C C . ILE A 1 82 ? 2.012 6.547 5.974 1.00 93.31 82 ILE A C 1
ATOM 605 O O . ILE A 1 82 ? 1.078 6.293 6.730 1.00 93.31 82 ILE A O 1
ATOM 609 N N . GLY A 1 83 ? 3.209 5.980 6.124 1.00 91.81 83 GLY A N 1
ATOM 610 C CA . GLY A 1 83 ? 3.502 5.070 7.226 1.00 91.81 83 GLY A CA 1
ATOM 611 C C . GLY A 1 83 ? 3.370 5.749 8.590 1.00 91.81 83 GLY A C 1
ATOM 612 O O . GLY A 1 83 ? 2.814 5.160 9.514 1.00 91.81 83 GLY A O 1
ATOM 613 N N . SER A 1 84 ? 3.820 6.997 8.713 1.00 88.56 84 SER A N 1
ATOM 614 C CA . SER A 1 84 ? 3.692 7.789 9.936 1.00 88.56 84 SER A CA 1
ATOM 615 C C . SER A 1 84 ? 2.232 8.099 10.259 1.00 88.56 84 SER A C 1
ATOM 617 O O . SER A 1 84 ? 1.812 7.866 11.392 1.00 88.56 84 SER A O 1
ATOM 619 N N . LEU A 1 85 ? 1.442 8.537 9.272 1.00 91.31 85 LEU A N 1
ATOM 620 C CA . LEU A 1 85 ? -0.002 8.752 9.444 1.00 91.31 85 LEU A CA 1
ATOM 621 C C . LEU A 1 85 ? -0.723 7.458 9.837 1.00 91.31 85 LEU A C 1
ATOM 623 O O . LEU A 1 85 ? -1.507 7.440 10.781 1.00 91.31 85 LEU A O 1
ATOM 627 N N . ALA A 1 86 ? -0.397 6.348 9.178 1.00 92.62 86 ALA A N 1
ATOM 628 C CA . ALA A 1 86 ? -0.961 5.041 9.482 1.00 92.62 86 ALA A CA 1
ATOM 629 C C . ALA A 1 86 ? -0.685 4.611 10.930 1.00 92.62 86 ALA A C 1
ATOM 631 O O . ALA A 1 86 ? -1.594 4.175 11.632 1.00 92.62 86 ALA A O 1
ATOM 632 N N . ILE A 1 87 ? 0.553 4.771 11.405 1.00 89.00 87 ILE A N 1
ATOM 633 C CA . ILE A 1 87 ? 0.924 4.447 12.789 1.00 89.00 87 ILE A CA 1
ATOM 634 C C . ILE A 1 87 ? 0.184 5.353 13.781 1.00 89.00 87 ILE A C 1
ATOM 636 O O . ILE A 1 87 ? -0.266 4.871 14.822 1.00 89.00 87 ILE A O 1
ATOM 640 N N . GLN A 1 88 ? 0.035 6.643 13.471 1.00 87.12 88 GLN A N 1
ATOM 641 C CA . GLN A 1 88 ? -0.734 7.579 14.298 1.00 87.12 88 GLN A CA 1
ATOM 642 C C . GLN A 1 88 ? -2.222 7.210 14.360 1.00 87.12 88 GLN A C 1
ATOM 644 O O . GLN A 1 88 ? -2.824 7.326 15.425 1.00 87.12 88 GLN A O 1
ATOM 649 N N . ALA A 1 89 ? -2.778 6.678 13.270 1.00 88.50 89 ALA A N 1
ATOM 650 C CA . ALA A 1 89 ? -4.132 6.132 13.201 1.00 88.50 89 ALA A CA 1
ATOM 651 C C . ALA A 1 89 ? -4.287 4.742 13.859 1.00 88.50 89 ALA A C 1
ATOM 653 O O . ALA A 1 89 ? -5.359 4.143 13.796 1.00 88.50 89 ALA A O 1
ATOM 654 N N . GLY A 1 90 ? -3.228 4.189 14.466 1.00 88.31 90 GLY A N 1
ATOM 655 C CA . GLY A 1 90 ? -3.251 2.866 15.101 1.00 88.31 90 GLY A CA 1
ATOM 656 C C . GLY A 1 90 ? -3.212 1.684 14.123 1.00 88.31 90 GLY A C 1
ATOM 657 O O . GLY A 1 90 ? -3.446 0.539 14.523 1.00 88.31 90 GLY A O 1
ATOM 658 N N . ALA A 1 91 ? -2.903 1.932 12.850 1.00 92.56 91 ALA A N 1
ATOM 659 C CA . ALA A 1 91 ? -2.804 0.906 11.824 1.00 92.56 91 ALA A CA 1
ATOM 660 C C . ALA A 1 91 ? -1.457 0.166 11.857 1.00 92.56 91 ALA A C 1
ATOM 662 O O . ALA A 1 91 ? -0.423 0.673 12.299 1.00 92.56 91 ALA A O 1
ATOM 663 N N . SER A 1 92 ? -1.460 -1.053 11.321 1.00 93.19 92 SER A N 1
ATOM 664 C CA . SER A 1 92 ? -0.229 -1.746 10.935 1.00 93.19 92 SER A CA 1
ATOM 665 C C . SER A 1 92 ? 0.251 -1.238 9.580 1.00 93.19 92 SER A C 1
ATOM 667 O O . SER A 1 92 ? -0.564 -0.956 8.708 1.00 93.19 92 SER A O 1
ATOM 669 N N . VAL A 1 93 ? 1.567 -1.180 9.372 1.00 93.69 93 VAL A N 1
ATOM 670 C CA . VAL A 1 93 ? 2.165 -0.788 8.087 1.00 93.69 93 VAL A CA 1
ATOM 671 C C . VAL A 1 93 ? 2.960 -1.949 7.511 1.00 93.69 93 VAL A C 1
ATOM 673 O O . VAL A 1 93 ? 3.732 -2.589 8.228 1.00 93.69 93 VAL A O 1
ATOM 676 N N . TYR A 1 94 ? 2.799 -2.203 6.215 1.00 94.56 94 TYR A N 1
ATOM 677 C CA . TYR A 1 94 ? 3.578 -3.209 5.499 1.00 94.56 94 TYR A CA 1
ATOM 678 C C . TYR A 1 94 ? 3.976 -2.729 4.104 1.00 94.56 94 TYR A C 1
ATOM 680 O O . TYR A 1 94 ? 3.130 -2.516 3.241 1.00 94.56 94 TYR A O 1
ATOM 688 N N . ILE A 1 95 ? 5.277 -2.593 3.853 1.00 94.12 95 ILE A N 1
ATOM 689 C CA . ILE A 1 95 ? 5.779 -2.200 2.533 1.00 94.12 95 ILE A CA 1
ATOM 690 C C . ILE A 1 95 ? 5.782 -3.432 1.630 1.00 94.12 95 ILE A C 1
ATOM 692 O O . ILE A 1 95 ? 6.587 -4.340 1.827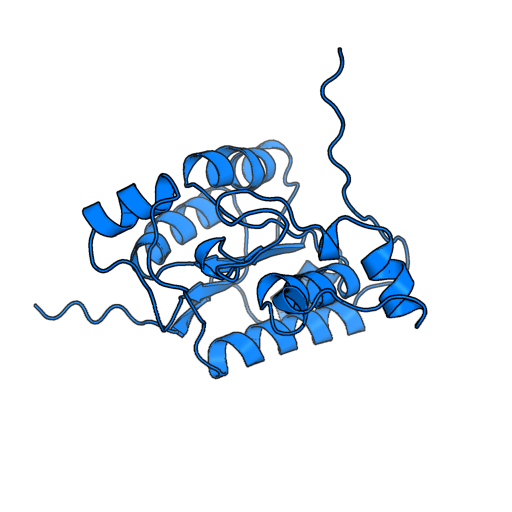 1.00 94.12 95 ILE A O 1
ATOM 696 N N . MET A 1 96 ? 4.900 -3.476 0.637 1.00 93.81 96 MET A N 1
ATOM 697 C CA . MET A 1 96 ? 4.738 -4.643 -0.236 1.00 93.81 96 MET A CA 1
ATOM 698 C C . MET A 1 96 ? 5.872 -4.737 -1.255 1.00 93.81 96 MET A C 1
ATOM 700 O O . MET A 1 96 ? 6.074 -3.765 -1.972 1.00 93.81 96 MET A O 1
ATOM 704 N N . THR A 1 97 ? 6.567 -5.877 -1.355 1.00 89.50 97 THR A N 1
ATOM 705 C CA . THR A 1 97 ? 7.691 -6.104 -2.296 1.00 89.50 97 THR A CA 1
ATOM 706 C C . THR A 1 97 ? 7.323 -7.046 -3.438 1.00 89.50 97 THR A C 1
ATOM 708 O O . THR A 1 97 ? 7.270 -6.606 -4.579 1.00 89.50 97 THR A O 1
ATOM 711 N N . SER A 1 98 ? 7.052 -8.315 -3.129 1.00 93.81 98 SER A N 1
ATOM 712 C CA . SER A 1 98 ? 6.731 -9.365 -4.094 1.00 93.81 98 SER A CA 1
ATOM 713 C C . SER A 1 98 ? 5.340 -9.941 -3.843 1.00 93.81 98 SER A C 1
ATOM 715 O O . SER A 1 98 ? 4.820 -9.888 -2.722 1.00 93.81 98 SER A O 1
ATOM 717 N N . ALA A 1 99 ? 4.742 -10.546 -4.864 1.00 95.31 99 ALA A N 1
ATOM 718 C CA . ALA A 1 99 ? 3.486 -11.279 -4.751 1.00 95.31 99 ALA A CA 1
ATOM 719 C C . ALA A 1 99 ? 3.581 -12.413 -3.716 1.00 95.31 99 ALA A C 1
ATOM 721 O O . ALA A 1 99 ? 2.636 -12.642 -2.957 1.00 95.31 99 ALA A O 1
ATOM 722 N N . LEU A 1 100 ? 4.736 -13.082 -3.634 1.00 95.50 100 LEU A N 1
ATOM 723 C CA . LEU A 1 100 ? 4.987 -14.130 -2.646 1.00 95.50 100 LEU A CA 1
ATOM 724 C C . LEU A 1 100 ? 4.980 -13.579 -1.214 1.00 95.50 100 LEU A C 1
ATOM 726 O O . LEU A 1 100 ? 4.360 -14.172 -0.328 1.00 95.50 100 LEU A O 1
ATOM 730 N N . ASP A 1 101 ? 5.637 -12.443 -0.981 1.00 94.56 101 ASP A N 1
ATOM 731 C CA . ASP A 1 101 ? 5.696 -11.830 0.347 1.00 94.56 101 ASP A CA 1
ATOM 732 C C . ASP A 1 101 ? 4.338 -11.259 0.770 1.00 94.56 101 ASP A C 1
ATOM 734 O O . ASP A 1 101 ? 3.937 -11.421 1.923 1.00 94.56 101 ASP A O 1
ATOM 738 N N . ILE A 1 102 ? 3.586 -10.673 -0.169 1.00 96.38 102 ILE A N 1
ATOM 739 C CA . ILE A 1 102 ? 2.188 -10.270 0.041 1.00 96.38 102 ILE A CA 1
ATOM 740 C C . ILE A 1 102 ? 1.349 -11.480 0.469 1.00 96.38 102 ILE A C 1
ATOM 742 O O . ILE A 1 102 ? 0.614 -11.406 1.457 1.00 96.38 102 ILE A O 1
ATOM 746 N N . GLY A 1 103 ? 1.489 -12.609 -0.232 1.00 97.25 103 GLY A N 1
ATOM 747 C CA . GLY A 1 103 ? 0.818 -13.859 0.117 1.00 97.25 103 GLY A CA 1
ATOM 748 C C . GLY A 1 103 ? 1.111 -14.297 1.550 1.00 97.25 103 GLY A C 1
ATOM 749 O O . GLY A 1 103 ? 0.193 -14.576 2.317 1.00 97.25 103 GLY A O 1
ATOM 750 N N . ARG A 1 104 ? 2.389 -14.296 1.936 1.00 96.31 104 ARG A N 1
ATOM 751 C CA . ARG A 1 104 ? 2.852 -14.763 3.251 1.00 96.31 104 ARG A CA 1
ATOM 752 C C . ARG A 1 104 ? 2.511 -13.832 4.407 1.00 96.31 104 ARG A C 1
ATOM 754 O O . ARG A 1 104 ? 2.252 -14.313 5.505 1.00 96.31 104 ARG A O 1
ATOM 761 N N . HIS A 1 105 ? 2.570 -12.521 4.200 1.00 94.75 105 HIS A N 1
ATOM 762 C CA . HIS A 1 105 ? 2.517 -11.557 5.301 1.00 94.75 105 HIS A CA 1
ATOM 763 C C . HIS A 1 105 ? 1.198 -10.795 5.399 1.00 94.75 105 HIS A C 1
ATOM 765 O O . HIS A 1 105 ? 0.908 -10.248 6.463 1.00 94.75 105 HIS A O 1
ATOM 771 N N . ILE A 1 106 ? 0.406 -10.766 4.326 1.00 96.00 106 ILE A N 1
ATOM 772 C CA . ILE A 1 106 ? -0.909 -10.121 4.307 1.00 96.00 106 ILE A CA 1
ATOM 773 C C . ILE A 1 106 ? -1.997 -11.178 4.170 1.00 96.00 106 ILE A C 1
ATOM 775 O O . ILE A 1 106 ? -2.808 -11.335 5.078 1.00 96.00 106 ILE A O 1
ATOM 779 N N . LEU A 1 107 ? -2.004 -11.907 3.050 1.00 97.94 107 LEU A N 1
ATOM 780 C CA . LEU A 1 107 ? -3.152 -12.727 2.658 1.00 97.94 107 LEU A CA 1
ATOM 781 C C . LEU A 1 107 ? -3.350 -13.930 3.583 1.00 97.94 107 LEU A C 1
ATOM 783 O O . LEU A 1 107 ? -4.436 -14.091 4.135 1.00 97.94 107 LEU A O 1
ATOM 787 N N . LEU A 1 108 ? -2.305 -14.737 3.800 1.00 97.25 108 LEU A N 1
ATOM 788 C CA . LEU A 1 108 ? -2.385 -15.914 4.669 1.00 97.25 108 LEU A CA 1
ATOM 789 C C . LEU A 1 108 ? -2.782 -15.550 6.109 1.00 97.25 108 LEU A C 1
ATOM 791 O O . LEU A 1 108 ? -3.766 -16.113 6.581 1.00 97.25 108 LEU A O 1
ATOM 795 N N . PRO A 1 109 ? -2.147 -14.570 6.785 1.00 95.62 109 PRO A N 1
ATOM 796 C CA . PRO A 1 109 ? -2.608 -14.144 8.104 1.00 95.62 109 PRO A CA 1
ATOM 797 C C . PRO A 1 109 ? -4.068 -13.674 8.087 1.00 95.62 109 PRO A C 1
ATOM 799 O O . PRO A 1 109 ? -4.890 -14.162 8.854 1.00 95.62 109 PRO A O 1
ATOM 802 N N . SER A 1 110 ? -4.457 -12.796 7.158 1.00 96.69 110 SER A N 1
ATOM 803 C CA . SER A 1 110 ? -5.853 -12.344 7.072 1.00 96.69 110 SER A CA 1
ATOM 804 C C . SER A 1 110 ? -6.864 -13.480 6.912 1.00 96.69 110 SER A C 1
ATOM 806 O O . SER A 1 110 ? -7.948 -13.405 7.496 1.00 96.69 110 SER A O 1
ATOM 808 N N . LEU A 1 111 ? -6.508 -14.524 6.164 1.00 96.44 111 LEU A N 1
ATOM 809 C CA . LEU A 1 111 ? -7.343 -15.701 5.969 1.00 96.44 111 LEU A CA 1
ATOM 810 C C . LEU A 1 111 ? -7.390 -16.603 7.215 1.00 96.44 111 LEU A C 1
ATOM 812 O O . LEU A 1 111 ? -8.469 -17.056 7.592 1.00 96.44 111 LEU A O 1
ATOM 816 N N . GLU A 1 112 ? -6.247 -16.859 7.853 1.00 95.88 112 GLU A N 1
ATOM 817 C CA . GLU A 1 112 ? -6.107 -17.848 8.932 1.00 95.88 112 GLU A CA 1
ATOM 818 C C . GLU A 1 112 ? -6.544 -17.322 10.305 1.00 95.88 112 GLU A C 1
ATOM 820 O O . GLU A 1 112 ? -7.263 -18.008 11.031 1.00 95.88 112 GLU A O 1
ATOM 825 N N . ASP A 1 113 ? -6.121 -16.112 10.679 1.00 94.94 113 ASP A N 1
ATOM 826 C CA . ASP A 1 113 ? -6.303 -15.569 12.033 1.00 94.94 113 ASP A CA 1
ATOM 827 C C . ASP A 1 113 ? -7.081 -14.241 12.059 1.00 94.94 113 ASP A C 1
ATOM 829 O O . ASP A 1 113 ? -7.311 -13.659 13.127 1.00 94.94 113 ASP A O 1
ATOM 833 N N . ARG A 1 114 ? -7.532 -13.764 10.887 1.00 94.88 114 ARG A N 1
ATOM 834 C CA . ARG A 1 114 ? -8.223 -12.474 10.720 1.00 94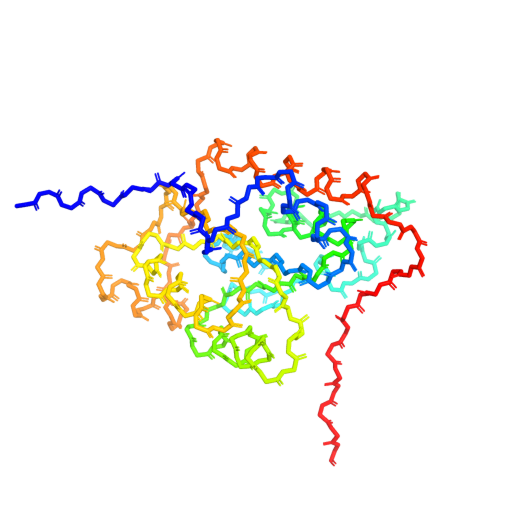.88 114 ARG A CA 1
ATOM 835 C C . ARG A 1 114 ? -7.408 -11.316 11.299 1.00 94.88 114 ARG A C 1
ATOM 837 O O . ARG A 1 114 ? -7.980 -10.359 11.839 1.00 94.88 114 ARG A O 1
ATOM 844 N N . ARG A 1 115 ? -6.075 -11.398 11.222 1.00 93.88 115 ARG A N 1
ATOM 845 C CA . ARG A 1 115 ? -5.155 -10.381 11.749 1.00 93.88 115 ARG A CA 1
ATOM 846 C C . ARG A 1 115 ? -5.402 -9.005 11.161 1.00 93.88 115 ARG A C 1
ATOM 848 O O . ARG A 1 115 ? -5.336 -8.026 11.902 1.00 93.88 115 ARG A O 1
ATOM 855 N N . PHE A 1 116 ? -5.717 -8.944 9.872 1.00 96.12 116 PHE A N 1
ATOM 856 C CA . PHE A 1 116 ? -6.197 -7.732 9.222 1.00 96.12 116 PHE A CA 1
ATOM 857 C C . PHE A 1 116 ? -7.586 -7.982 8.659 1.00 96.12 116 PHE A C 1
ATOM 859 O O . PHE A 1 116 ? -7.807 -8.979 7.970 1.00 96.12 116 PHE A O 1
ATOM 866 N N . THR A 1 117 ? -8.499 -7.065 8.953 1.00 96.00 117 THR A N 1
ATOM 867 C CA . THR A 1 117 ? -9.863 -7.050 8.408 1.00 96.00 117 THR A CA 1
ATOM 868 C C . THR A 1 117 ? -10.077 -5.868 7.467 1.00 96.00 117 THR A C 1
ATOM 870 O O . THR A 1 117 ? -10.939 -5.942 6.594 1.00 96.00 117 THR A O 1
ATOM 873 N N . HIS A 1 118 ? -9.248 -4.826 7.591 1.00 97.88 118 HIS A N 1
ATOM 874 C CA . HIS A 1 118 ? -9.298 -3.620 6.773 1.00 97.88 118 HIS A CA 1
ATOM 875 C C . HIS A 1 118 ? -7.956 -3.349 6.102 1.00 97.88 118 HIS A C 1
ATOM 877 O O . HIS A 1 118 ? -6.903 -3.602 6.695 1.00 97.88 118 HIS A O 1
ATOM 883 N N . ILE A 1 119 ? -7.984 -2.808 4.884 1.00 98.06 119 ILE A N 1
ATOM 884 C CA . ILE A 1 119 ? -6.776 -2.474 4.133 1.00 98.06 119 ILE A CA 1
ATOM 885 C C . ILE A 1 119 ? -6.901 -1.166 3.345 1.00 98.06 119 ILE A C 1
ATOM 887 O O . ILE A 1 119 ? -7.900 -0.915 2.675 1.00 98.06 119 ILE A O 1
ATOM 891 N N . LEU A 1 120 ? -5.837 -0.365 3.382 1.00 98.00 120 LEU A N 1
ATOM 892 C CA . LEU A 1 120 ? -5.541 0.679 2.403 1.00 98.00 120 LEU A CA 1
ATOM 893 C C . LEU A 1 120 ? -4.252 0.294 1.687 1.00 98.00 120 LEU A C 1
ATOM 895 O O . LEU A 1 120 ? -3.196 0.230 2.314 1.00 98.00 120 LEU A O 1
ATOM 899 N N . ALA A 1 121 ? -4.317 0.020 0.389 1.00 97.69 121 ALA A N 1
ATOM 900 C CA . ALA A 1 121 ? -3.161 -0.440 -0.369 1.00 97.69 121 ALA A CA 1
ATOM 901 C C . ALA A 1 121 ? -2.863 0.451 -1.572 1.00 97.69 121 ALA A C 1
ATOM 903 O O . ALA A 1 121 ? -3.775 0.904 -2.260 1.00 97.69 121 ALA A O 1
ATOM 904 N N . CYS A 1 122 ? -1.575 0.644 -1.860 1.00 96.56 122 CYS A N 1
ATOM 905 C CA . CYS A 1 122 ? -1.112 1.333 -3.062 1.00 96.56 122 CYS A CA 1
ATOM 906 C C . CYS A 1 122 ? -0.423 0.334 -3.994 1.00 96.56 122 CYS A C 1
ATOM 908 O O . CYS A 1 122 ? 0.613 -0.227 -3.630 1.00 96.56 122 CYS A O 1
ATOM 910 N N . VAL A 1 123 ? -0.967 0.108 -5.193 1.00 95.69 123 VAL A N 1
ATOM 911 C CA . VAL A 1 123 ? -0.473 -0.945 -6.101 1.00 95.69 123 VAL A CA 1
ATOM 912 C C . VAL A 1 123 ? -0.301 -0.479 -7.541 1.00 95.69 123 VAL A C 1
ATOM 914 O O . VAL A 1 123 ? -0.852 0.523 -7.990 1.00 95.69 123 VAL A O 1
ATOM 917 N N . CYS A 1 124 ? 0.454 -1.256 -8.315 1.00 95.31 124 CYS A N 1
ATOM 918 C CA . CYS A 1 124 ? 0.501 -1.081 -9.758 1.00 95.31 124 CYS A CA 1
ATOM 919 C C . CYS A 1 124 ? -0.875 -1.399 -10.379 1.00 95.31 124 CYS A C 1
ATOM 921 O O . CYS A 1 124 ? -1.443 -2.438 -10.038 1.00 95.31 124 CYS A O 1
ATOM 923 N N . PRO A 1 125 ? -1.376 -0.592 -11.339 1.00 95.19 125 PRO A N 1
ATOM 924 C CA . PRO A 1 125 ? -2.569 -0.917 -12.123 1.00 95.19 125 PRO A CA 1
ATOM 925 C C . PRO A 1 125 ? -2.572 -2.341 -12.697 1.00 95.19 125 PRO A C 1
ATOM 927 O O . PRO A 1 125 ? -3.612 -2.990 -12.727 1.00 95.19 125 PRO A O 1
ATOM 930 N N . TYR A 1 126 ? -1.401 -2.854 -13.097 1.00 94.56 126 TYR A N 1
ATOM 931 C CA . TYR A 1 126 ? -1.252 -4.215 -13.620 1.00 94.56 126 TYR A CA 1
ATOM 932 C C . TYR A 1 126 ? -1.619 -5.299 -12.586 1.00 94.56 126 TYR A C 1
ATOM 934 O O . TYR A 1 126 ? -2.181 -6.330 -12.941 1.00 94.56 126 TYR A O 1
ATOM 942 N N . SER A 1 127 ? -1.357 -5.050 -11.297 1.00 94.38 127 SER A N 1
ATOM 943 C CA . SER A 1 127 ? -1.662 -5.979 -10.198 1.00 94.38 127 SER A CA 1
ATOM 944 C C . SER A 1 127 ? -3.048 -5.769 -9.583 1.00 94.38 127 SER A C 1
ATOM 946 O O . SER A 1 127 ? -3.453 -6.566 -8.742 1.00 94.38 127 SER A O 1
ATOM 948 N N . ALA A 1 128 ? -3.762 -4.694 -9.934 1.00 94.94 128 ALA A N 1
ATOM 949 C CA . ALA A 1 128 ? -4.912 -4.223 -9.160 1.00 94.94 128 ALA A CA 1
ATOM 950 C C . ALA A 1 128 ? -6.039 -5.262 -9.059 1.00 94.94 128 ALA A C 1
ATOM 952 O O . ALA A 1 128 ? -6.490 -5.570 -7.958 1.00 94.94 128 ALA A O 1
ATOM 953 N N . HIS A 1 129 ? -6.450 -5.850 -10.185 1.00 94.44 129 HIS A N 1
ATOM 954 C CA . HIS A 1 129 ? -7.509 -6.864 -10.212 1.00 94.44 129 HIS A CA 1
ATOM 955 C C . HIS A 1 129 ? -7.150 -8.158 -9.464 1.00 94.44 129 HIS A C 1
ATOM 957 O O . HIS A 1 129 ? -7.913 -8.531 -8.571 1.00 94.44 129 HIS A O 1
ATOM 963 N N . PRO A 1 130 ? -6.025 -8.850 -9.757 1.00 95.44 130 PRO A N 1
ATOM 964 C CA . PRO A 1 130 ? -5.695 -10.079 -9.036 1.00 95.44 130 PRO A CA 1
ATOM 965 C C . PRO A 1 130 ? -5.475 -9.828 -7.540 1.00 95.44 130 PRO A C 1
ATOM 967 O O . PRO A 1 130 ? -5.860 -10.657 -6.720 1.00 95.44 130 PRO A O 1
ATOM 970 N N . PHE A 1 131 ? -4.916 -8.672 -7.172 1.00 97.00 131 PHE A N 1
ATOM 971 C CA . PHE A 1 131 ? -4.745 -8.305 -5.771 1.00 97.00 131 PHE A CA 1
ATOM 972 C C . PHE A 1 131 ? -6.088 -8.056 -5.072 1.00 97.00 131 PHE A C 1
ATOM 974 O O . PHE A 1 131 ? -6.320 -8.616 -4.007 1.00 97.00 131 PHE A O 1
ATOM 981 N N . THR A 1 132 ? -7.000 -7.298 -5.689 1.00 96.81 132 THR A N 1
ATOM 982 C CA . THR A 1 132 ? -8.349 -7.039 -5.145 1.00 96.81 132 THR A CA 1
ATOM 983 C C . THR A 1 132 ? -9.118 -8.340 -4.922 1.00 96.81 132 THR A C 1
ATOM 985 O O . THR A 1 132 ? -9.650 -8.554 -3.837 1.00 96.81 132 THR A O 1
ATOM 988 N N . LEU A 1 133 ? -9.099 -9.255 -5.899 1.00 96.94 133 LEU A N 1
ATOM 989 C CA . LEU A 1 133 ? -9.727 -10.570 -5.759 1.00 96.94 133 LEU A CA 1
ATOM 990 C C . LEU A 1 133 ? -9.144 -11.359 -4.577 1.00 96.94 133 LEU A C 1
ATOM 992 O O . LEU A 1 133 ? -9.887 -11.945 -3.793 1.00 96.94 133 LEU A O 1
ATOM 996 N N . ALA A 1 134 ? -7.818 -11.366 -4.429 1.00 97.94 134 ALA A N 1
ATOM 997 C CA . ALA A 1 134 ? -7.166 -12.063 -3.327 1.00 97.94 134 ALA A CA 1
ATOM 998 C C . ALA A 1 134 ? -7.548 -11.473 -1.958 1.00 97.94 134 ALA A C 1
ATOM 1000 O O . ALA A 1 134 ? -7.769 -12.226 -1.007 1.00 97.94 134 ALA A O 1
ATOM 1001 N N . LEU A 1 135 ? -7.672 -10.145 -1.863 1.00 98.00 135 LEU A N 1
ATOM 1002 C CA . LEU A 1 135 ? -8.125 -9.471 -0.648 1.00 98.00 135 LEU A CA 1
ATOM 1003 C C . LEU A 1 135 ? -9.568 -9.850 -0.290 1.00 98.00 135 LEU A C 1
ATOM 1005 O O . LEU A 1 135 ? -9.837 -10.150 0.873 1.00 98.00 135 LEU A O 1
ATOM 1009 N N . GLU A 1 136 ? -10.471 -9.901 -1.274 1.00 96.69 136 GLU A N 1
ATOM 1010 C CA . GLU A 1 136 ? -11.863 -10.318 -1.060 1.00 96.69 136 GLU A CA 1
ATOM 1011 C C . GLU A 1 136 ? -11.970 -11.776 -0.602 1.00 96.69 136 GLU A C 1
ATOM 1013 O O . GLU A 1 136 ? -12.703 -12.066 0.344 1.00 96.69 136 GLU A O 1
ATOM 1018 N N . ILE A 1 137 ? -11.198 -12.687 -1.207 1.00 97.44 137 ILE A N 1
ATOM 1019 C CA . ILE A 1 137 ? -11.129 -14.098 -0.785 1.00 97.44 137 ILE A CA 1
ATOM 1020 C C . ILE A 1 137 ? -10.672 -14.205 0.675 1.00 97.44 137 ILE A C 1
ATOM 1022 O O . ILE A 1 137 ? -11.213 -14.999 1.442 1.00 97.44 137 ILE A O 1
ATOM 1026 N N . CYS A 1 138 ? -9.708 -13.375 1.076 1.00 97.56 138 CYS A N 1
ATOM 1027 C CA . CYS A 1 138 ? -9.212 -13.315 2.451 1.00 97.56 138 CYS A CA 1
ATOM 1028 C C . CYS A 1 138 ? -10.149 -12.528 3.392 1.00 97.56 138 CYS A C 1
ATOM 1030 O O . CYS A 1 138 ? -9.870 -12.378 4.584 1.00 97.56 138 CYS A O 1
ATOM 1032 N N . GLY A 1 139 ? -11.271 -12.023 2.872 1.00 95.62 139 GLY A N 1
ATOM 1033 C CA . GLY A 1 139 ? -12.283 -11.295 3.620 1.00 95.62 139 GLY A CA 1
ATOM 1034 C C . GLY A 1 139 ? -11.793 -9.963 4.185 1.00 95.62 139 GLY A C 1
ATOM 1035 O O . GLY A 1 139 ? -12.294 -9.569 5.242 1.00 95.62 139 GLY A O 1
ATOM 1036 N N . LEU A 1 140 ? -10.824 -9.312 3.529 1.00 97.12 140 LEU A N 1
ATOM 1037 C CA . LEU A 1 140 ? -10.473 -7.921 3.809 1.00 97.12 140 LEU A CA 1
ATOM 1038 C C . LEU A 1 140 ? -11.447 -6.974 3.106 1.00 97.12 140 LEU A C 1
ATOM 1040 O O . LEU A 1 140 ? -11.978 -7.278 2.037 1.00 97.12 140 LEU A O 1
ATOM 1044 N N . ARG A 1 141 ? -11.628 -5.797 3.701 1.00 96.88 141 ARG A N 1
ATOM 1045 C CA . ARG A 1 141 ? -12.397 -4.680 3.144 1.00 96.88 141 ARG A CA 1
ATOM 1046 C C . ARG A 1 141 ? -11.547 -3.419 3.088 1.00 96.88 141 ARG A C 1
ATOM 1048 O O . ARG A 1 141 ? -10.610 -3.271 3.869 1.00 96.88 141 ARG A O 1
ATOM 1055 N N . GLY A 1 142 ? -11.878 -2.492 2.201 1.00 97.19 142 GLY A N 1
ATOM 1056 C CA . GLY A 1 142 ? -11.214 -1.189 2.147 1.00 97.19 142 GLY A CA 1
ATOM 1057 C C . GLY A 1 142 ? -10.890 -0.770 0.729 1.00 97.19 142 GLY A C 1
ATOM 1058 O O . GLY A 1 1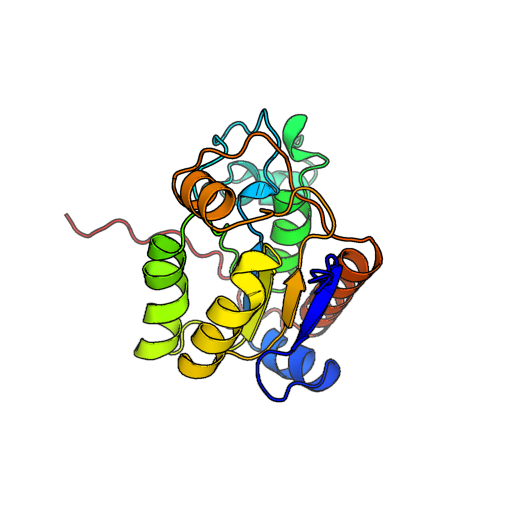42 ? -11.707 -0.965 -0.164 1.00 97.19 142 GLY A O 1
ATOM 1059 N N . TYR A 1 143 ? -9.718 -0.178 0.513 1.00 97.88 143 TYR A N 1
ATOM 1060 C CA . TYR A 1 143 ? -9.426 0.515 -0.739 1.00 97.88 143 TYR A CA 1
ATOM 1061 C C . TYR A 1 143 ? -8.055 0.159 -1.310 1.00 97.88 143 TYR A C 1
ATOM 1063 O O . TYR A 1 143 ? -7.043 0.113 -0.609 1.00 97.88 143 TYR A O 1
ATOM 1071 N N . VAL A 1 144 ? -8.028 -0.035 -2.626 1.00 97.62 144 VAL A N 1
ATOM 1072 C CA . VAL A 1 144 ? -6.824 -0.192 -3.439 1.00 97.62 144 VAL A CA 1
ATOM 1073 C C . VAL A 1 144 ? -6.693 1.027 -4.346 1.00 97.62 144 VAL A C 1
ATOM 1075 O O . VAL A 1 144 ? -7.478 1.216 -5.278 1.00 97.62 144 VAL A O 1
ATOM 1078 N N . VAL A 1 145 ? -5.676 1.848 -4.100 1.00 96.94 145 VAL A N 1
ATOM 1079 C CA . VAL A 1 145 ? -5.348 3.008 -4.932 1.00 96.94 145 VAL A CA 1
ATOM 1080 C C . VAL A 1 145 ? -4.210 2.641 -5.874 1.00 96.94 145 VAL A C 1
ATOM 1082 O O . VAL A 1 145 ? -3.183 2.092 -5.471 1.00 96.94 145 VAL A O 1
ATOM 1085 N N . THR A 1 146 ? -4.390 2.905 -7.162 1.00 96.31 146 THR A N 1
ATOM 1086 C CA . THR A 1 146 ? -3.406 2.514 -8.174 1.00 96.31 146 THR A CA 1
ATOM 1087 C C . THR A 1 146 ? -2.415 3.629 -8.487 1.00 96.31 146 THR A C 1
ATOM 1089 O O . THR A 1 146 ? -2.756 4.810 -8.493 1.00 96.31 146 THR A O 1
ATOM 1092 N N . PHE A 1 147 ? -1.171 3.266 -8.800 1.00 95.06 147 PHE A N 1
ATOM 1093 C CA . PHE A 1 147 ? -0.165 4.233 -9.240 1.00 95.06 147 PHE A CA 1
ATOM 1094 C C . PHE A 1 147 ? -0.571 4.923 -10.546 1.00 95.06 147 PHE A C 1
ATOM 1096 O O . PHE A 1 147 ? -0.986 4.270 -11.504 1.00 95.06 147 PHE A O 1
ATOM 1103 N N . ALA A 1 148 ? -0.378 6.239 -10.595 1.00 93.44 148 ALA A N 1
ATOM 1104 C CA . ALA A 1 148 ? -0.599 7.060 -11.781 1.00 93.44 148 ALA A CA 1
ATOM 1105 C C . ALA A 1 148 ? 0.649 7.146 -12.671 1.00 93.44 148 ALA A C 1
ATOM 1107 O O . ALA A 1 148 ? 0.541 7.316 -13.884 1.00 93.44 148 ALA A O 1
ATOM 1108 N N . ARG A 1 149 ? 1.848 7.014 -12.084 1.00 93.69 149 ARG A N 1
ATOM 1109 C CA . ARG A 1 149 ? 3.132 7.045 -12.806 1.00 93.69 149 ARG A CA 1
ATOM 1110 C C . ARG A 1 149 ? 4.016 5.863 -12.441 1.00 93.69 149 ARG A C 1
ATOM 1112 O O . ARG A 1 149 ? 3.904 5.304 -11.353 1.00 93.69 149 ARG A O 1
ATOM 1119 N N . GLY A 1 150 ? 4.906 5.496 -13.365 1.00 92.31 150 GLY A N 1
ATOM 1120 C CA . GLY A 1 150 ? 5.901 4.436 -13.169 1.00 92.31 150 GLY A CA 1
ATOM 1121 C C . GLY A 1 150 ? 5.324 3.018 -13.126 1.00 92.31 150 GLY A C 1
ATOM 1122 O O . GLY A 1 150 ? 6.031 2.086 -12.746 1.00 92.31 150 GLY A O 1
ATOM 1123 N N . ALA A 1 151 ? 4.053 2.830 -13.488 1.00 92.44 151 ALA A N 1
ATOM 1124 C CA . ALA A 1 151 ? 3.403 1.523 -13.520 1.00 92.44 151 ALA A CA 1
ATOM 1125 C C . ALA A 1 151 ? 4.058 0.570 -14.536 1.00 92.44 151 ALA A C 1
ATOM 1127 O O . ALA A 1 151 ? 4.643 0.997 -15.529 1.00 92.44 151 ALA A O 1
ATOM 1128 N N . CYS A 1 152 ? 3.963 -0.734 -14.285 1.00 94.75 152 CYS A N 1
ATOM 1129 C CA . CYS A 1 152 ? 4.375 -1.754 -15.242 1.00 94.75 152 CYS A CA 1
ATOM 1130 C C . CYS A 1 152 ? 3.391 -1.786 -16.418 1.00 94.75 152 CYS A C 1
ATOM 1132 O O . CYS A 1 152 ? 2.179 -1.805 -16.209 1.00 94.75 152 CYS A O 1
ATOM 1134 N N . ALA A 1 153 ? 3.922 -1.770 -17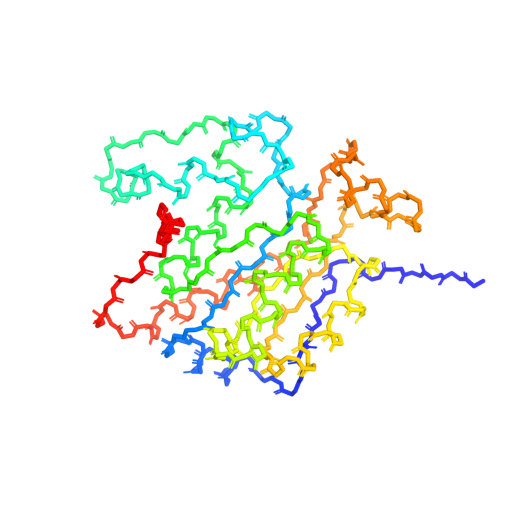.643 1.00 92.94 153 ALA A N 1
ATOM 1135 C CA . ALA A 1 153 ? 3.117 -1.763 -18.864 1.00 92.94 153 ALA A CA 1
ATOM 1136 C C . ALA A 1 153 ? 2.624 -3.164 -19.260 1.00 92.94 153 ALA A C 1
ATOM 1138 O O . ALA A 1 153 ? 1.584 -3.297 -19.900 1.00 92.94 153 ALA A O 1
ATOM 1139 N N . ASP A 1 154 ? 3.371 -4.200 -18.879 1.00 95.12 154 ASP A N 1
ATOM 1140 C CA . ASP A 1 154 ? 3.123 -5.585 -19.256 1.00 95.12 154 ASP A CA 1
ATOM 1141 C C . ASP A 1 154 ? 3.621 -6.568 -18.182 1.00 95.12 154 ASP A C 1
ATOM 1143 O O . ASP A 1 154 ? 4.201 -6.179 -17.160 1.00 95.12 154 ASP A O 1
ATOM 1147 N N . TYR A 1 155 ? 3.392 -7.858 -18.441 1.00 95.50 155 TYR A N 1
ATOM 1148 C CA . TYR A 1 155 ? 3.804 -8.952 -17.566 1.00 95.50 155 TYR A CA 1
ATOM 1149 C C . TYR A 1 155 ? 5.319 -9.003 -17.354 1.00 95.50 155 TYR A C 1
ATOM 1151 O O . TYR A 1 155 ? 5.766 -9.245 -16.241 1.00 95.50 155 TYR A O 1
ATOM 1159 N N . ALA A 1 156 ? 6.124 -8.760 -18.390 1.00 96.75 156 ALA A N 1
ATOM 1160 C CA . ALA A 1 156 ? 7.579 -8.855 -18.286 1.00 96.75 156 ALA A CA 1
ATOM 1161 C C . ALA A 1 156 ? 8.153 -7.732 -17.406 1.00 96.75 156 ALA A C 1
ATOM 1163 O O . ALA A 1 156 ? 9.063 -7.948 -16.605 1.00 96.75 156 ALA A O 1
ATOM 1164 N N . ALA A 1 157 ? 7.609 -6.519 -17.515 1.00 96.06 157 ALA A N 1
ATOM 1165 C CA . ALA A 1 157 ? 7.916 -5.419 -16.612 1.00 96.06 157 ALA A CA 1
ATOM 1166 C C . ALA A 1 157 ? 7.438 -5.709 -15.183 1.00 96.06 157 ALA A C 1
ATOM 1168 O O . ALA A 1 157 ? 8.150 -5.390 -14.234 1.00 96.06 157 ALA A O 1
ATOM 1169 N N . TRP A 1 158 ? 6.261 -6.319 -15.029 1.00 95.75 158 TRP A N 1
ATOM 1170 C CA . TRP A 1 158 ? 5.732 -6.724 -13.729 1.00 95.75 158 TRP A CA 1
ATOM 1171 C C . TRP A 1 158 ? 6.590 -7.799 -13.053 1.00 95.75 158 TRP A C 1
ATOM 1173 O O . TRP A 1 158 ? 6.988 -7.599 -11.913 1.00 95.75 158 TRP A O 1
ATOM 1183 N N . ALA A 1 159 ? 6.950 -8.871 -13.760 1.00 96.56 159 ALA A N 1
ATOM 1184 C CA . ALA A 1 159 ? 7.748 -9.974 -13.228 1.00 96.56 159 ALA A CA 1
ATOM 1185 C C . ALA A 1 159 ? 9.138 -9.499 -12.784 1.00 96.56 159 ALA A C 1
ATOM 1187 O O . ALA A 1 159 ? 9.573 -9.794 -11.678 1.00 96.56 159 ALA A O 1
ATOM 1188 N N . ARG A 1 160 ? 9.794 -8.656 -13.593 1.00 96.25 160 ARG A N 1
ATOM 1189 C CA . ARG A 1 160 ? 11.059 -8.019 -13.195 1.00 96.25 160 ARG A CA 1
ATOM 1190 C C . ARG A 1 160 ? 10.901 -7.156 -11.945 1.00 96.25 160 ARG A C 1
ATOM 1192 O O . ARG A 1 160 ? 11.766 -7.188 -11.077 1.00 96.25 160 ARG A O 1
ATOM 1199 N N . ALA A 1 161 ? 9.811 -6.394 -11.840 1.00 94.56 161 ALA A N 1
ATOM 1200 C CA . ALA A 1 161 ? 9.545 -5.606 -10.642 1.00 94.56 161 ALA A CA 1
ATOM 1201 C C . ALA A 1 161 ? 9.333 -6.508 -9.413 1.00 94.56 161 ALA A C 1
ATOM 1203 O O . ALA A 1 161 ? 9.851 -6.186 -8.350 1.00 94.56 161 ALA A O 1
ATOM 1204 N N . ASP A 1 162 ? 8.650 -7.644 -9.567 1.00 94.88 162 ASP A N 1
ATOM 1205 C CA . ASP A 1 162 ? 8.452 -8.646 -8.508 1.00 94.88 162 ASP A CA 1
ATOM 1206 C C . ASP A 1 162 ? 9.773 -9.275 -8.025 1.00 94.88 162 ASP A C 1
ATOM 1208 O O . ASP A 1 162 ? 9.871 -9.691 -6.878 1.00 94.88 162 ASP A O 1
ATOM 1212 N N . GLU A 1 163 ? 10.811 -9.267 -8.866 1.00 94.06 163 GLU A N 1
ATOM 1213 C CA . GLU A 1 163 ? 12.193 -9.659 -8.540 1.00 94.06 163 GLU A CA 1
ATOM 1214 C C . GLU A 1 163 ? 13.062 -8.482 -8.040 1.00 94.06 163 GLU A C 1
ATOM 1216 O O . GLU A 1 163 ? 14.267 -8.620 -7.826 1.00 94.06 163 GLU A O 1
ATOM 1221 N N . GLY A 1 164 ? 12.474 -7.295 -7.873 1.00 91.25 164 GLY A N 1
ATOM 1222 C CA . GLY A 1 164 ? 13.160 -6.085 -7.411 1.00 91.25 164 GLY A CA 1
ATOM 1223 C C . GLY A 1 164 ? 13.854 -5.266 -8.496 1.00 91.25 164 GLY A C 1
ATOM 1224 O O . GLY A 1 164 ? 14.485 -4.247 -8.199 1.00 91.25 164 GLY A O 1
ATOM 1225 N N . ILE A 1 165 ? 13.703 -5.647 -9.762 1.00 93.44 165 ILE A N 1
ATOM 1226 C CA . ILE A 1 165 ? 14.275 -4.954 -10.916 1.00 93.44 165 ILE A CA 1
ATOM 1227 C C . ILE A 1 165 ? 13.248 -3.952 -11.455 1.00 93.44 165 ILE A C 1
ATOM 1229 O O . ILE A 1 165 ? 12.436 -4.251 -12.332 1.00 93.44 165 ILE A O 1
ATOM 1233 N N . LYS A 1 166 ? 13.298 -2.722 -10.930 1.00 91.75 166 LYS A N 1
ATOM 1234 C CA . LYS A 1 166 ? 12.392 -1.632 -11.319 1.00 91.75 166 LYS A CA 1
ATOM 1235 C C . LYS A 1 166 ? 13.146 -0.304 -11.505 1.00 91.75 166 LYS A C 1
ATOM 1237 O O . LYS A 1 166 ? 13.468 0.346 -10.504 1.00 91.75 166 LYS A O 1
ATOM 1242 N N . PRO A 1 167 ? 13.431 0.119 -12.752 1.00 89.00 167 PRO A N 1
ATOM 1243 C CA . PRO A 1 167 ? 14.219 1.324 -13.008 1.00 89.00 167 PRO A CA 1
ATOM 1244 C C . PRO A 1 167 ? 13.419 2.620 -12.830 1.00 89.00 167 PRO A C 1
ATOM 1246 O O . PRO A 1 167 ? 14.024 3.678 -12.705 1.00 89.00 167 PRO A O 1
ATOM 1249 N N . GLU A 1 168 ? 12.085 2.562 -12.774 1.00 90.50 168 GLU A N 1
ATOM 1250 C CA . GLU A 1 168 ? 11.237 3.724 -12.498 1.00 90.50 168 GLU A CA 1
ATOM 1251 C C . GLU A 1 168 ? 10.782 3.788 -11.030 1.00 90.50 168 GLU A C 1
ATOM 1253 O O . GLU A 1 168 ? 10.629 2.775 -10.344 1.00 90.50 168 GLU A O 1
ATOM 1258 N N . GLN A 1 169 ? 10.509 4.997 -10.544 1.00 89.31 169 GLN A N 1
ATOM 1259 C CA . GLN A 1 169 ? 9.773 5.199 -9.297 1.00 89.31 169 GLN A CA 1
ATOM 1260 C C . GLN A 1 169 ? 8.281 5.356 -9.606 1.00 89.31 169 GLN A C 1
ATOM 1262 O O . GLN A 1 169 ? 7.906 5.942 -10.624 1.00 89.31 169 GLN A O 1
ATOM 1267 N N . THR A 1 170 ? 7.428 4.836 -8.728 1.00 92.31 170 THR A N 1
ATOM 1268 C CA . THR A 1 170 ? 5.974 4.991 -8.845 1.00 92.31 170 THR A CA 1
ATOM 1269 C C . THR A 1 170 ? 5.453 6.111 -7.960 1.00 92.31 170 THR A C 1
ATOM 1271 O O . THR A 1 170 ? 5.954 6.317 -6.854 1.00 92.31 170 THR A O 1
ATOM 1274 N N . SER A 1 171 ? 4.389 6.775 -8.405 1.00 92.44 171 SER A N 1
ATOM 1275 C CA . SER A 1 171 ? 3.648 7.750 -7.602 1.00 92.44 171 SER A CA 1
ATOM 1276 C C . SER A 1 171 ? 2.144 7.595 -7.806 1.00 92.44 171 SER A C 1
ATOM 1278 O O . SER A 1 171 ? 1.691 7.122 -8.855 1.00 92.44 171 SER A O 1
ATOM 1280 N N . LEU A 1 172 ? 1.370 8.004 -6.803 1.00 93.06 172 LEU A N 1
ATOM 1281 C CA . LEU A 1 172 ? -0.070 8.202 -6.943 1.00 93.06 172 LEU A CA 1
ATOM 1282 C C . LEU A 1 172 ? -0.367 9.500 -7.706 1.00 93.06 172 LEU A C 1
ATOM 1284 O O . LEU A 1 172 ? 0.528 10.324 -7.920 1.00 93.06 172 LEU A O 1
ATOM 1288 N N . ALA A 1 173 ? -1.617 9.644 -8.139 1.00 93.50 173 ALA A N 1
ATOM 1289 C CA . ALA A 1 173 ? -2.173 10.945 -8.496 1.00 93.50 173 ALA A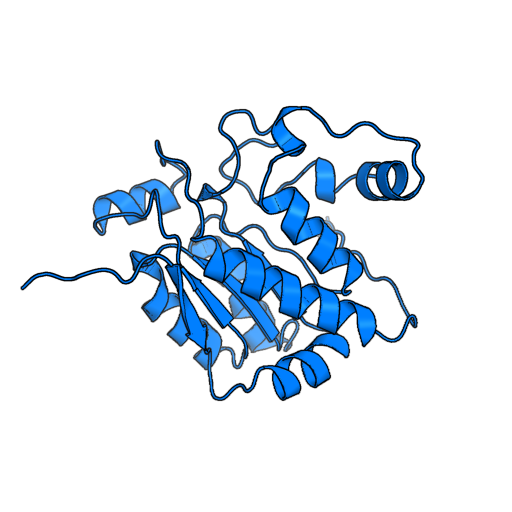 CA 1
ATOM 1290 C C . ALA A 1 173 ? -2.519 11.725 -7.208 1.00 93.50 173 ALA A C 1
ATOM 1292 O O . ALA A 1 173 ? -2.778 11.072 -6.191 1.00 93.50 173 ALA A O 1
ATOM 1293 N N . PRO A 1 174 ? -2.528 13.072 -7.230 1.00 93.88 174 PRO A N 1
ATOM 1294 C CA . PRO A 1 174 ? -2.858 13.891 -6.060 1.00 93.88 174 PRO A CA 1
ATOM 1295 C C . PRO A 1 174 ? -4.171 13.485 -5.386 1.00 93.88 174 PRO A C 1
ATOM 1297 O O . PRO A 1 174 ? -4.210 13.315 -4.176 1.00 93.88 174 PRO A O 1
ATOM 1300 N N . GLU A 1 175 ? -5.205 13.199 -6.173 1.00 94.44 175 GLU A N 1
ATOM 1301 C CA . GLU A 1 175 ? -6.535 12.837 -5.683 1.00 94.44 175 GLU A CA 1
ATOM 1302 C C . GLU A 1 175 ? -6.510 11.529 -4.878 1.00 94.44 175 GLU A C 1
ATOM 1304 O O . GLU A 1 175 ? -7.181 11.394 -3.858 1.00 94.44 175 GLU A O 1
ATOM 1309 N N . GLY A 1 176 ? -5.703 10.558 -5.319 1.00 93.81 176 GLY A N 1
ATOM 1310 C CA . GLY A 1 176 ? -5.522 9.294 -4.608 1.00 93.81 176 GLY A CA 1
ATOM 1311 C C . GLY A 1 176 ? -4.705 9.444 -3.322 1.00 93.81 176 GLY A C 1
ATOM 1312 O O . GLY A 1 176 ? -4.965 8.731 -2.355 1.00 93.81 176 GLY A O 1
ATOM 1313 N N . ASP A 1 177 ? -3.731 10.359 -3.300 1.00 94.44 177 ASP A N 1
ATOM 1314 C CA . ASP A 1 177 ? -2.962 10.676 -2.091 1.00 94.44 177 ASP A CA 1
ATOM 1315 C C . ASP A 1 177 ? -3.829 11.395 -1.049 1.00 94.44 177 ASP A C 1
ATOM 1317 O O . ASP A 1 177 ? -3.930 10.938 0.090 1.00 94.44 177 ASP A O 1
ATOM 1321 N N . GLU A 1 178 ? -4.515 12.463 -1.459 1.00 95.69 178 GLU A N 1
ATOM 1322 C CA . GLU A 1 178 ? -5.441 13.225 -0.615 1.00 95.69 178 GLU A CA 1
ATOM 1323 C C . GLU A 1 178 ? -6.509 12.316 0.002 1.00 95.69 178 GLU A C 1
ATOM 1325 O O . GLU A 1 178 ? -6.788 12.404 1.197 1.00 95.69 178 GLU A O 1
ATOM 1330 N N . TRP A 1 179 ? -7.048 11.381 -0.784 1.00 95.00 179 TRP A N 1
ATOM 1331 C CA . TRP A 1 179 ? -8.026 10.409 -0.308 1.00 95.00 179 TRP A CA 1
ATOM 1332 C C . TRP A 1 179 ? -7.487 9.506 0.810 1.00 95.00 179 TRP A C 1
ATOM 1334 O O . TRP A 1 179 ? -8.135 9.347 1.845 1.00 95.00 179 TRP A O 1
ATOM 1344 N N . ILE A 1 180 ? -6.300 8.918 0.624 1.00 96.06 180 ILE A N 1
ATOM 1345 C CA . ILE A 1 180 ? -5.683 8.053 1.642 1.00 96.06 180 ILE A CA 1
ATOM 1346 C C . ILE A 1 180 ? -5.416 8.846 2.921 1.00 96.06 180 ILE A C 1
ATOM 1348 O O . ILE A 1 180 ? -5.713 8.355 4.010 1.00 96.06 180 ILE A O 1
ATOM 1352 N N . ARG A 1 181 ? -4.866 10.059 2.798 1.00 96.88 181 ARG A N 1
ATOM 1353 C CA . ARG A 1 181 ? -4.565 10.917 3.952 1.00 96.88 181 ARG A CA 1
ATOM 1354 C C . ARG A 1 181 ? -5.824 11.248 4.734 1.00 96.88 181 ARG A C 1
ATOM 1356 O O . ARG A 1 181 ? -5.839 11.013 5.938 1.00 96.88 181 ARG A O 1
ATOM 1363 N N . LYS A 1 182 ? -6.888 11.667 4.045 1.00 96.44 182 LYS A N 1
ATOM 1364 C CA . LYS A 1 182 ? -8.182 11.960 4.663 1.00 96.44 182 LYS A CA 1
ATOM 1365 C C . LYS A 1 182 ? -8.698 10.773 5.482 1.00 96.44 182 LYS A C 1
ATOM 1367 O O . LYS A 1 182 ? -9.020 10.941 6.653 1.00 96.44 182 LYS A O 1
ATOM 1372 N N . LEU A 1 183 ? -8.721 9.569 4.902 1.00 95.94 183 LEU A N 1
ATOM 1373 C CA . LEU A 1 183 ? -9.189 8.378 5.620 1.00 95.94 183 LEU A CA 1
ATOM 1374 C C . LEU A 1 183 ? -8.339 8.072 6.859 1.00 95.94 183 LEU A C 1
ATOM 1376 O O . LEU A 1 183 ? -8.878 7.660 7.882 1.00 95.94 183 LEU A O 1
ATOM 1380 N N . LEU A 1 184 ? -7.018 8.257 6.786 1.00 95.62 184 LEU A N 1
ATOM 1381 C CA . LEU A 1 184 ? -6.127 8.026 7.926 1.00 95.62 184 LEU A CA 1
ATOM 1382 C C . LEU A 1 184 ? -6.298 9.076 9.027 1.00 95.62 184 LEU A C 1
ATOM 1384 O O . LEU A 1 184 ? -6.302 8.716 10.202 1.00 95.62 184 LEU A O 1
ATOM 1388 N N . GLU A 1 185 ? -6.471 10.343 8.661 1.00 94.50 185 GLU A N 1
ATOM 1389 C CA . GLU A 1 185 ? -6.745 11.441 9.593 1.00 94.50 185 GLU A CA 1
ATOM 1390 C C . GLU A 1 185 ? -8.083 11.238 10.316 1.00 94.50 185 GLU A C 1
ATOM 1392 O O . GLU A 1 185 ? -8.156 11.360 11.540 1.00 94.50 185 GLU A O 1
ATOM 1397 N N . GLU A 1 186 ? -9.128 10.842 9.588 1.00 93.56 186 GLU A N 1
ATOM 1398 C CA . GLU A 1 186 ? -10.419 10.479 10.176 1.00 93.56 186 GLU A CA 1
ATOM 1399 C C . GLU A 1 186 ? -10.274 9.246 11.079 1.00 93.56 186 GLU A C 1
ATOM 1401 O O . GLU A 1 186 ? -10.738 9.255 12.222 1.00 93.56 186 GLU A O 1
ATOM 1406 N N . CYS A 1 187 ? -9.537 8.219 10.639 1.00 92.19 187 CYS A N 1
ATOM 1407 C CA . CYS A 1 187 ? -9.284 7.046 11.470 1.00 92.19 187 CYS A CA 1
ATOM 1408 C C . CYS A 1 187 ? -8.586 7.413 12.787 1.00 92.19 187 CYS A C 1
ATOM 1410 O O . CYS A 1 187 ? -8.952 6.882 13.837 1.00 92.19 187 CYS A O 1
ATOM 1412 N N . GLN A 1 188 ? -7.609 8.322 12.735 1.00 90.00 188 GLN A N 1
ATOM 1413 C CA . GLN A 1 188 ? -6.888 8.840 13.896 1.00 90.00 188 GLN A CA 1
ATOM 1414 C C . GLN A 1 188 ? -7.806 9.628 14.836 1.00 90.00 188 GLN A C 1
ATOM 1416 O O . GLN A 1 188 ? -7.727 9.435 16.048 1.00 90.00 188 GLN A O 1
ATOM 1421 N N . ALA A 1 189 ? -8.686 10.480 14.305 1.00 87.75 189 ALA A N 1
ATOM 1422 C CA . ALA A 1 189 ? -9.641 11.250 15.104 1.00 87.75 189 ALA A CA 1
ATOM 1423 C C . ALA A 1 189 ? -10.626 10.351 15.875 1.00 87.75 189 ALA A C 1
ATOM 1425 O O . ALA A 1 189 ? -11.050 10.698 16.978 1.00 87.75 189 ALA A O 1
ATOM 1426 N N . HIS A 1 190 ? -10.951 9.183 15.316 1.00 81.75 190 HIS A N 1
ATOM 1427 C CA . HIS A 1 190 ? -11.835 8.183 15.917 1.00 81.75 190 HIS A CA 1
ATOM 1428 C C . HIS A 1 190 ? -11.100 7.068 16.677 1.00 81.75 190 HIS A C 1
ATOM 1430 O O . HIS A 1 190 ? -11.744 6.191 17.257 1.00 81.75 190 HIS A O 1
ATOM 1436 N N . HIS A 1 191 ? -9.765 7.073 16.685 1.00 70.88 191 HIS A N 1
ATOM 1437 C CA . HIS A 1 191 ? -8.978 6.051 17.359 1.00 70.88 191 HIS A CA 1
ATOM 1438 C C . HIS A 1 191 ? -9.022 6.265 18.880 1.00 70.88 191 HIS A C 1
ATOM 1440 O O . HIS A 1 191 ? -8.358 7.148 19.432 1.00 70.88 191 HIS A O 1
ATOM 1446 N N . ASP A 1 192 ? -9.763 5.405 19.582 1.00 60.28 192 ASP A N 1
ATOM 1447 C CA . ASP A 1 192 ? -9.775 5.370 21.044 1.00 60.28 192 ASP A CA 1
ATOM 1448 C C . ASP A 1 192 ? -8.346 5.124 21.560 1.00 60.28 192 ASP A C 1
ATOM 1450 O O . ASP A 1 192 ? -7.706 4.119 21.242 1.00 60.28 192 ASP A O 1
ATOM 1454 N N . CYS A 1 193 ? -7.804 6.049 22.357 1.00 47.44 193 CYS A N 1
ATOM 1455 C CA . CYS A 1 193 ? -6.407 6.070 22.820 1.00 47.44 193 CYS A CA 1
ATOM 1456 C C . CYS A 1 193 ? -6.031 4.940 23.819 1.00 47.44 193 CYS A C 1
ATOM 1458 O O . CYS A 1 193 ? -5.176 5.127 24.683 1.00 47.44 193 CYS A O 1
ATOM 1460 N N . GLY A 1 194 ? -6.638 3.754 23.714 1.00 41.56 194 GLY A N 1
ATOM 1461 C CA . GLY A 1 194 ? -6.522 2.637 24.656 1.00 41.56 194 GLY A CA 1
ATOM 1462 C C . GLY A 1 194 ? -5.351 1.665 24.451 1.00 41.56 194 GLY A C 1
ATOM 1463 O O . GLY A 1 194 ? -5.226 0.718 25.225 1.00 41.56 194 GLY A O 1
ATOM 1464 N N . GLY A 1 195 ? -4.469 1.841 23.459 1.00 44.62 195 GLY A N 1
ATOM 1465 C CA . GLY A 1 195 ? -3.282 0.977 23.361 1.00 44.62 195 GLY A CA 1
ATOM 1466 C C . GLY A 1 195 ? -2.487 1.072 22.064 1.00 44.62 195 GLY A C 1
ATOM 1467 O O . GLY A 1 195 ? -2.778 0.375 21.096 1.00 44.62 195 GLY A O 1
ATOM 1468 N N . LYS A 1 196 ? -1.406 1.860 22.078 1.00 40.94 196 LYS A N 1
ATOM 1469 C CA . LYS A 1 196 ? -0.401 1.916 21.004 1.00 40.94 196 LYS A CA 1
ATOM 1470 C C . LYS A 1 196 ? 0.256 0.536 20.829 1.00 40.94 196 LYS A C 1
ATOM 1472 O O . LYS A 1 196 ? 1.018 0.106 21.693 1.00 40.94 196 LYS A O 1
ATOM 1477 N N . ARG A 1 197 ? -0.005 -0.163 19.719 1.00 46.50 197 ARG A N 1
ATOM 1478 C CA . ARG A 1 197 ? 0.684 -1.413 19.344 1.00 46.50 197 ARG A CA 1
ATOM 1479 C C . ARG A 1 197 ? 1.517 -1.191 18.083 1.00 46.50 197 ARG A C 1
ATOM 1481 O O . ARG A 1 197 ? 1.025 -1.341 16.975 1.00 46.50 197 ARG A O 1
ATOM 1488 N N . ILE A 1 198 ? 2.802 -0.884 18.257 1.00 46.41 198 ILE A N 1
ATOM 1489 C CA . ILE A 1 198 ? 3.781 -0.987 17.167 1.00 46.41 198 ILE A CA 1
ATOM 1490 C C . ILE A 1 198 ? 4.178 -2.458 17.052 1.00 46.41 198 ILE A C 1
ATOM 1492 O O . ILE A 1 198 ? 4.710 -3.043 17.999 1.00 46.41 198 ILE A O 1
ATOM 1496 N N . TRP A 1 199 ? 3.902 -3.075 15.905 1.00 40.34 199 TRP A N 1
ATOM 1497 C CA . TRP A 1 199 ? 4.279 -4.462 15.662 1.00 40.34 199 TRP A CA 1
ATOM 1498 C C . TRP A 1 199 ? 5.788 -4.563 15.416 1.00 40.34 199 TRP A C 1
ATOM 1500 O O . TRP A 1 199 ? 6.300 -4.093 14.403 1.00 40.34 199 TRP A O 1
ATOM 1510 N N . ARG A 1 200 ? 6.508 -5.202 16.344 1.00 40.78 200 ARG A N 1
ATOM 1511 C CA . ARG A 1 200 ? 7.853 -5.729 16.091 1.00 40.78 200 ARG A CA 1
ATOM 1512 C C . ARG A 1 200 ? 7.731 -7.191 15.680 1.00 40.78 200 ARG A C 1
ATOM 1514 O O . ARG A 1 200 ?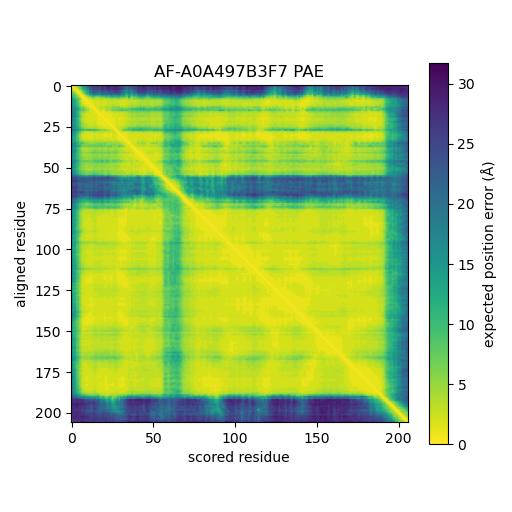 6.977 -7.948 16.292 1.00 40.78 200 ARG A O 1
ATOM 1521 N N . ARG A 1 201 ? 8.500 -7.586 14.663 1.00 37.50 201 ARG A N 1
ATOM 1522 C CA . ARG A 1 201 ? 8.720 -8.984 14.272 1.00 37.50 201 ARG A CA 1
ATOM 1523 C C . ARG A 1 201 ? 9.008 -9.800 15.539 1.00 37.50 201 ARG A C 1
ATOM 1525 O O . ARG A 1 201 ? 9.959 -9.487 16.253 1.00 37.50 201 ARG A O 1
ATOM 1532 N N . LYS A 1 202 ? 8.210 -10.832 15.838 1.00 35.59 202 LYS A N 1
ATOM 1533 C CA . LYS A 1 202 ? 8.693 -11.886 16.740 1.00 35.59 202 LYS A CA 1
ATOM 1534 C C . LYS A 1 202 ? 9.863 -12.536 16.011 1.00 35.59 202 LYS A C 1
ATOM 1536 O O . LYS A 1 202 ? 9.676 -13.029 14.898 1.00 35.59 202 LYS A O 1
ATOM 1541 N N . SER A 1 203 ? 11.060 -12.471 16.590 1.00 30.62 203 SER A N 1
ATOM 1542 C CA . SER A 1 203 ? 12.175 -13.294 16.126 1.00 30.62 203 SER A CA 1
ATOM 1543 C C . SER A 1 203 ? 11.692 -14.744 16.033 1.00 30.62 203 SER A C 1
ATOM 1545 O O . SER A 1 203 ? 10.937 -15.167 16.918 1.00 30.62 203 SER A O 1
ATOM 1547 N N . PRO A 1 204 ? 12.065 -15.494 14.984 1.00 33.62 204 PRO A N 1
ATOM 1548 C CA . PRO A 1 204 ? 11.815 -16.926 14.981 1.00 33.62 204 PRO A CA 1
ATOM 1549 C C . PRO A 1 204 ? 12.431 -17.512 16.256 1.00 33.62 204 PRO A C 1
ATOM 1551 O O . PRO A 1 204 ? 13.545 -17.140 16.631 1.00 33.62 204 PRO A O 1
ATO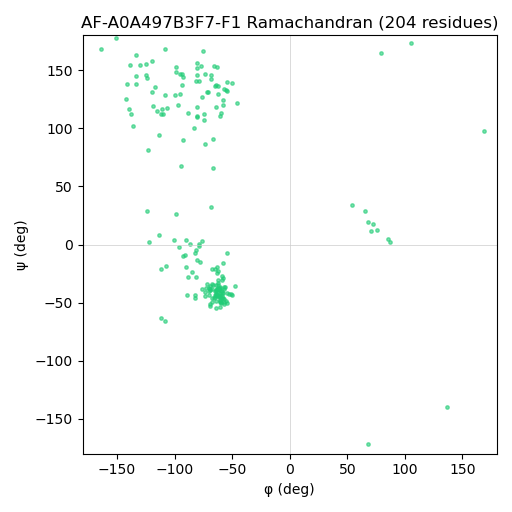M 1554 N N . ALA A 1 205 ? 11.660 -18.343 16.960 1.00 39.72 205 ALA A N 1
ATOM 1555 C CA . ALA A 1 205 ? 12.203 -19.140 18.049 1.00 39.72 205 ALA A CA 1
ATOM 1556 C C . ALA A 1 205 ? 13.378 -19.956 17.489 1.00 39.72 205 ALA A C 1
ATOM 1558 O O . ALA A 1 205 ? 13.270 -20.486 16.381 1.00 39.72 205 ALA A O 1
ATOM 1559 N N . ALA A 1 206 ? 14.492 -19.929 18.222 1.00 39.62 206 ALA A N 1
ATOM 1560 C CA . ALA A 1 206 ? 15.735 -20.617 17.891 1.00 39.62 206 ALA A CA 1
ATOM 1561 C C . ALA A 1 206 ? 15.539 -22.130 17.732 1.00 39.62 206 ALA A C 1
ATOM 1563 O O . ALA A 1 206 ? 14.652 -22.680 18.427 1.00 39.62 206 ALA A O 1
#